Protein AF-K6UVN0-F1 (afdb_monomer_lite)

pLDDT: mean 73.52, std 27.48, range [24.42, 98.06]

Organism: Plasmodium cynomolgi (strain B) (NCBI:txid1120755)

Radius of gyration: 25.85 Å; chains: 1; bounding box: 56×80×68 Å

Sequence (296 aa):
VDKFLQFDDDIGGEEKFDDDVSDRENVMADKMVFSAEQINHHEKNQMDESNNILDDLDVKINPHGIERGAKLDKGKEVKAEPSEQEKLDALVQKCYETIGEELAHYKKGKLHRALTVLVKSPRWFDLLLLTKPKRWTTQATFEVTKLFSSGLKEKDVCIYYEFILLPIIVDNIERKKKLETFLYKTLIKALYKSKAWMRGMLYPLLRRFIEKCVDYFVSFLNNPDVLTVNWYTSLLLLVQNYRALMGDDEIEKLRILVMKKNHPKFSNEILKSMYSPMSLMNKIKDLAKHPSEDMV

Structure (mmCIF, N/CA/C/O backbone):
data_AF-K6UVN0-F1
#
_entry.id   AF-K6UVN0-F1
#
loop_
_atom_site.group_PDB
_atom_site.id
_atom_site.type_symbol
_atom_site.label_atom_id
_atom_site.label_alt_id
_atom_site.label_comp_id
_atom_site.label_asym_id
_atom_site.label_entity_id
_atom_site.label_seq_id
_atom_site.pdbx_PDB_ins_code
_atom_site.Cartn_x
_atom_site.Cartn_y
_atom_site.Cartn_z
_atom_site.occupancy
_atom_site.B_iso_or_equiv
_atom_site.auth_seq_id
_atom_site.auth_comp_id
_atom_site.auth_asym_id
_atom_site.auth_atom_id
_atom_site.pdbx_PDB_model_num
ATOM 1 N N . VAL A 1 1 ? 10.385 29.869 8.155 1.00 34.53 1 VAL A N 1
ATOM 2 C CA . VAL A 1 1 ? 9.682 29.116 9.217 1.00 34.53 1 VAL A CA 1
ATOM 3 C C . VAL A 1 1 ? 8.734 28.160 8.523 1.00 34.53 1 VAL A C 1
ATOM 5 O O . VAL A 1 1 ? 7.836 28.618 7.823 1.00 34.53 1 VAL A O 1
ATOM 8 N N . ASP A 1 2 ? 9.037 26.866 8.588 1.00 29.86 2 ASP A N 1
ATOM 9 C CA . ASP A 1 2 ? 8.310 25.811 7.884 1.00 29.86 2 ASP A CA 1
ATOM 10 C C . ASP A 1 2 ? 6.852 25.736 8.343 1.00 29.86 2 ASP A C 1
ATOM 12 O O . ASP A 1 2 ? 6.563 25.424 9.496 1.00 29.86 2 ASP A O 1
ATOM 16 N N . LYS A 1 3 ? 5.918 25.963 7.413 1.00 35.25 3 LYS A N 1
ATOM 17 C CA . LYS A 1 3 ? 4.470 25.792 7.642 1.00 35.25 3 LYS A CA 1
ATOM 18 C C . LYS A 1 3 ? 4.071 24.337 7.928 1.00 35.25 3 LYS A C 1
ATOM 20 O O . LYS A 1 3 ? 2.922 24.084 8.268 1.00 35.25 3 LYS A O 1
ATOM 25 N N . PHE A 1 4 ? 4.998 23.385 7.796 1.00 40.41 4 PHE A N 1
ATOM 26 C CA . PHE A 1 4 ? 4.763 21.967 8.074 1.00 40.41 4 PHE A CA 1
ATOM 27 C C . PHE A 1 4 ? 4.629 21.671 9.578 1.00 40.41 4 PHE A C 1
ATOM 29 O O . PHE A 1 4 ? 3.961 20.713 9.951 1.00 40.41 4 PHE A O 1
ATOM 36 N N . LEU A 1 5 ? 5.212 22.519 10.435 1.00 40.78 5 LEU A N 1
ATOM 37 C CA . LEU A 1 5 ? 5.188 22.373 11.897 1.00 40.78 5 LEU A CA 1
ATOM 38 C C . LEU A 1 5 ? 4.027 23.118 12.583 1.00 40.78 5 LEU A C 1
ATOM 40 O O . LEU A 1 5 ? 3.891 23.022 13.793 1.00 40.78 5 LEU A O 1
ATOM 44 N N . GLN A 1 6 ? 3.192 23.848 11.833 1.00 38.25 6 GLN A N 1
ATOM 45 C CA . GLN A 1 6 ? 2.045 24.613 12.359 1.00 38.25 6 GLN A CA 1
ATOM 46 C C . GLN A 1 6 ? 0.703 23.874 12.229 1.00 38.25 6 GLN A C 1
ATOM 48 O O . GLN A 1 6 ? -0.361 24.491 12.259 1.00 38.25 6 GLN A O 1
ATOM 53 N N . PHE A 1 7 ? 0.720 22.550 12.066 1.00 38.97 7 PHE A N 1
ATOM 54 C CA . PHE A 1 7 ? -0.479 21.770 12.357 1.00 38.97 7 PHE A CA 1
ATOM 55 C C . PHE A 1 7 ? -0.601 21.659 13.876 1.00 38.97 7 PHE A C 1
ATOM 57 O O . PHE A 1 7 ? -0.137 20.691 14.469 1.00 38.97 7 PHE A O 1
ATOM 64 N N . ASP A 1 8 ? -1.185 22.693 14.481 1.00 37.94 8 ASP A N 1
ATOM 65 C CA . ASP A 1 8 ? -1.531 22.707 15.895 1.00 37.94 8 ASP A CA 1
ATOM 66 C C . ASP A 1 8 ? -2.476 21.531 16.190 1.00 37.94 8 ASP A C 1
ATOM 68 O O . ASP A 1 8 ? -3.591 21.431 15.665 1.00 37.94 8 ASP A O 1
ATOM 72 N N . ASP A 1 9 ? -1.977 20.613 17.016 1.00 44.59 9 ASP A N 1
ATOM 73 C CA . ASP A 1 9 ? -2.646 19.429 17.559 1.00 44.59 9 ASP A CA 1
ATOM 74 C C . ASP A 1 9 ? -3.648 19.845 18.657 1.00 44.59 9 ASP A C 1
ATOM 76 O O . ASP A 1 9 ? -3.615 19.372 19.790 1.00 44.59 9 ASP A O 1
ATOM 80 N N . ASP A 1 10 ? -4.574 20.748 18.330 1.00 39.56 10 ASP A N 1
ATOM 81 C CA . ASP A 1 10 ? -5.557 21.276 19.282 1.00 39.56 10 ASP A CA 1
ATOM 82 C C . ASP A 1 10 ? -6.834 20.410 19.328 1.00 39.56 10 ASP A C 1
ATOM 84 O O . ASP A 1 10 ? -7.968 20.872 19.190 1.00 39.56 10 ASP A O 1
ATOM 88 N N . ILE A 1 11 ? -6.650 19.094 19.494 1.00 42.75 11 ILE A N 1
ATOM 89 C CA . ILE A 1 11 ? -7.705 18.180 19.954 1.00 42.75 11 ILE A CA 1
ATOM 90 C C . ILE A 1 11 ? -7.154 17.392 21.141 1.00 42.75 11 ILE A C 1
ATOM 92 O O . ILE A 1 11 ? -6.470 16.379 20.999 1.00 42.75 11 ILE A O 1
ATOM 96 N N . GLY A 1 12 ? -7.470 17.935 22.314 1.00 33.47 12 GLY A N 1
ATOM 97 C CA . GLY A 1 12 ? -6.980 17.539 23.621 1.00 33.47 12 GLY A CA 1
ATOM 98 C C . GLY A 1 12 ? -7.246 16.104 24.069 1.00 33.47 12 GLY A C 1
ATOM 99 O O . GLY A 1 12 ? -8.116 15.383 23.575 1.00 33.47 12 GLY A O 1
ATOM 100 N N . GLY A 1 13 ? -6.487 15.762 25.107 1.00 31.25 13 GLY A N 1
ATOM 101 C CA . GLY A 1 13 ? -6.636 14.569 25.924 1.00 31.25 13 GLY A CA 1
ATOM 102 C C . GLY A 1 13 ? -5.321 13.817 26.054 1.00 31.25 13 GLY A C 1
ATOM 103 O O . GLY A 1 13 ? -5.156 12.767 25.440 1.00 31.25 13 GLY A O 1
ATOM 104 N N . GLU A 1 14 ? -4.398 14.343 26.863 1.00 36.53 14 GLU A N 1
ATOM 105 C CA . GLU A 1 14 ? -3.349 13.530 27.481 1.00 36.53 14 GLU A CA 1
ATOM 106 C C . GLU A 1 14 ? -4.020 12.448 28.348 1.00 36.53 14 GLU A C 1
ATOM 108 O O . GLU A 1 14 ? -4.279 12.641 29.533 1.00 36.53 14 GLU A O 1
ATOM 113 N N . GLU A 1 15 ? -4.336 11.293 27.765 1.00 33.53 15 GLU A N 1
ATOM 114 C CA . GLU A 1 15 ? -4.402 10.055 28.539 1.00 33.53 15 GLU A CA 1
ATOM 115 C C . GLU A 1 15 ? -2.972 9.509 28.577 1.00 33.53 15 GLU A C 1
ATOM 117 O O . GLU A 1 15 ? -2.490 8.919 27.609 1.00 33.53 15 GLU A O 1
ATOM 122 N N . LYS A 1 16 ? -2.273 9.781 29.689 1.00 30.17 16 LYS A N 1
ATOM 123 C CA . LYS A 1 16 ? -0.997 9.147 30.032 1.00 30.17 16 LYS A CA 1
ATOM 124 C C . LYS A 1 16 ? -1.179 7.631 29.950 1.00 30.17 16 LYS A C 1
ATOM 126 O O . LYS A 1 16 ? -1.890 7.049 30.766 1.00 30.17 16 LYS A O 1
ATOM 131 N N . PHE A 1 17 ? -0.562 7.007 28.955 1.00 32.62 17 PHE A N 1
ATOM 132 C CA . PHE A 1 17 ? -0.241 5.590 29.016 1.00 32.62 17 PHE A CA 1
ATOM 133 C C . PHE A 1 17 ? 1.133 5.498 29.673 1.00 32.62 17 PHE A C 1
ATOM 135 O O . PHE A 1 17 ? 2.101 6.040 29.145 1.00 32.62 17 PHE A O 1
ATOM 142 N N . ASP A 1 18 ? 1.181 4.893 30.858 1.00 28.83 18 ASP A N 1
ATOM 143 C CA . ASP A 1 18 ? 2.425 4.585 31.557 1.00 28.83 18 ASP A CA 1
ATOM 144 C C . ASP A 1 18 ? 3.236 3.593 30.708 1.00 28.83 18 ASP A C 1
ATOM 146 O O . ASP A 1 18 ? 2.910 2.406 30.633 1.00 28.83 18 ASP A O 1
ATOM 150 N N . ASP A 1 19 ? 4.271 4.100 30.039 1.00 33.12 19 ASP A N 1
ATOM 151 C CA . ASP A 1 19 ? 5.308 3.298 29.396 1.00 33.12 19 ASP A CA 1
ATOM 152 C C . ASP A 1 19 ? 6.370 2.952 30.446 1.00 33.12 19 ASP A C 1
ATOM 154 O O . ASP A 1 19 ? 7.300 3.720 30.693 1.00 33.12 19 ASP A O 1
ATOM 158 N N . ASP A 1 20 ? 6.237 1.774 31.053 1.00 30.20 20 ASP A N 1
ATOM 159 C CA . ASP A 1 20 ? 7.352 1.090 31.705 1.00 30.20 20 ASP A CA 1
ATOM 160 C C . ASP A 1 20 ? 7.528 -0.287 31.058 1.00 30.20 20 ASP A C 1
ATOM 162 O O . ASP A 1 20 ? 6.977 -1.296 31.498 1.00 30.20 20 ASP A O 1
ATOM 166 N N . VAL A 1 21 ? 8.251 -0.312 29.935 1.00 35.66 21 VAL A N 1
ATOM 167 C CA . VAL A 1 21 ? 8.867 -1.530 29.398 1.00 35.66 21 VAL A CA 1
ATOM 168 C C . VAL A 1 21 ? 10.272 -1.168 28.936 1.00 35.66 21 VAL A C 1
ATOM 170 O O . VAL A 1 21 ? 10.503 -0.695 27.823 1.00 35.66 21 VAL A O 1
ATOM 173 N N . SER A 1 22 ? 11.229 -1.374 29.834 1.00 33.34 22 SER A N 1
ATOM 174 C CA . SER A 1 22 ? 12.646 -1.356 29.513 1.00 33.34 22 SER A CA 1
ATOM 175 C C . SER A 1 22 ? 13.013 -2.605 28.706 1.00 33.34 22 SER A C 1
ATOM 177 O O . SER A 1 22 ? 13.365 -3.629 29.286 1.00 33.34 22 SER A O 1
ATOM 179 N N . ASP A 1 23 ? 13.004 -2.522 27.380 1.00 32.66 23 ASP A N 1
ATOM 180 C CA . ASP A 1 23 ? 13.666 -3.527 26.546 1.00 32.66 23 ASP A CA 1
ATOM 181 C C . ASP A 1 23 ? 14.965 -2.945 25.986 1.00 32.66 23 ASP A C 1
ATOM 183 O O . ASP A 1 23 ? 15.019 -2.246 24.973 1.00 32.66 23 ASP A O 1
ATOM 187 N N . ARG A 1 24 ? 16.053 -3.239 26.708 1.00 33.72 24 ARG A N 1
ATOM 188 C CA . ARG A 1 24 ? 17.414 -3.196 26.170 1.00 33.72 24 ARG A CA 1
ATOM 189 C C . ARG A 1 24 ? 17.518 -4.273 25.091 1.00 33.72 24 ARG A C 1
ATOM 191 O O . ARG A 1 24 ? 17.764 -5.434 25.411 1.00 33.72 24 ARG A O 1
ATOM 198 N N . GLU A 1 25 ? 17.370 -3.905 23.823 1.00 31.41 25 GLU A N 1
ATOM 199 C CA . GLU A 1 25 ? 17.698 -4.826 22.736 1.00 31.41 25 GLU A CA 1
ATOM 200 C C . GLU A 1 25 ? 19.211 -4.887 22.512 1.00 31.41 25 GLU A C 1
ATOM 202 O O . GLU A 1 25 ? 19.883 -3.945 22.088 1.00 31.41 25 GLU A O 1
ATOM 207 N N . ASN A 1 26 ? 19.720 -6.067 22.846 1.00 27.61 26 ASN A N 1
ATOM 208 C CA . ASN A 1 26 ? 21.034 -6.585 22.547 1.00 27.61 26 ASN A CA 1
ATOM 209 C C . ASN A 1 26 ? 21.182 -6.695 21.020 1.00 27.61 26 ASN A C 1
ATOM 211 O O . ASN A 1 26 ? 20.427 -7.410 20.361 1.00 27.61 26 ASN A O 1
ATOM 215 N N . VAL A 1 27 ? 22.153 -5.986 20.449 1.00 32.81 27 VAL A N 1
ATOM 216 C CA . VAL A 1 27 ? 22.478 -6.068 19.022 1.00 32.81 27 VAL A CA 1
ATOM 217 C C . VAL A 1 27 ? 23.214 -7.381 18.774 1.00 32.81 27 VAL A C 1
ATOM 219 O O . VAL A 1 27 ? 24.427 -7.463 18.946 1.00 32.81 27 VAL A O 1
ATOM 222 N N . MET A 1 28 ? 22.494 -8.408 18.329 1.00 26.56 28 MET A N 1
ATOM 223 C CA . MET A 1 28 ? 23.091 -9.500 17.568 1.00 26.56 28 MET A CA 1
ATOM 224 C C . MET A 1 28 ? 22.217 -9.863 16.375 1.00 26.56 28 MET A C 1
ATOM 226 O O . MET A 1 28 ? 20.993 -9.848 16.428 1.00 26.56 28 MET A O 1
ATOM 230 N N . ALA A 1 29 ? 22.921 -10.086 15.271 1.00 35.50 29 ALA A N 1
ATOM 231 C CA . ALA A 1 29 ? 22.436 -10.255 13.919 1.00 35.50 29 ALA A CA 1
ATOM 232 C C . ALA A 1 29 ? 21.253 -11.217 13.802 1.00 35.50 29 ALA A C 1
ATOM 234 O O . ALA A 1 29 ? 21.336 -12.340 14.290 1.00 35.50 29 ALA A O 1
ATOM 235 N N . ASP A 1 30 ? 20.245 -10.826 13.018 1.00 25.73 30 ASP A N 1
ATOM 236 C CA . ASP A 1 30 ? 19.337 -11.805 12.439 1.00 25.73 30 ASP A CA 1
ATOM 237 C C . ASP A 1 30 ? 19.170 -11.600 10.934 1.00 25.73 30 ASP A C 1
ATOM 239 O O . ASP A 1 30 ? 18.698 -10.581 10.419 1.00 25.73 30 ASP A O 1
ATOM 243 N N . LYS A 1 31 ? 19.671 -12.607 10.230 1.00 36.03 31 LYS A N 1
ATOM 244 C CA . LYS A 1 31 ? 19.728 -12.763 8.788 1.00 36.03 31 LYS A CA 1
ATOM 245 C C . LYS A 1 31 ? 18.536 -13.643 8.425 1.00 36.03 31 LYS A C 1
ATOM 247 O O . LYS A 1 31 ? 18.702 -14.838 8.238 1.00 36.03 31 LYS A O 1
ATOM 252 N N . MET A 1 32 ? 17.340 -13.065 8.340 1.00 26.56 32 MET A N 1
ATOM 253 C CA . MET A 1 32 ? 16.164 -13.765 7.812 1.00 26.56 32 MET A CA 1
ATOM 254 C C . MET A 1 32 ? 15.704 -13.114 6.512 1.00 26.56 32 MET A C 1
ATOM 256 O O . MET A 1 32 ? 14.929 -12.160 6.474 1.00 26.56 32 MET A O 1
ATOM 260 N N . VAL A 1 33 ? 16.258 -13.660 5.433 1.00 27.53 33 VAL A N 1
ATOM 261 C CA . VAL A 1 33 ? 15.659 -13.676 4.104 1.00 27.53 33 VAL A CA 1
ATOM 262 C C . VAL A 1 33 ? 14.485 -14.647 4.198 1.00 27.53 33 VAL A C 1
ATOM 264 O O . VAL A 1 33 ? 14.696 -15.836 4.417 1.00 27.53 33 VAL A O 1
ATOM 267 N N . PHE A 1 34 ? 13.253 -14.154 4.085 1.00 25.53 34 PHE A N 1
ATOM 268 C CA . PHE A 1 34 ? 12.126 -15.031 3.778 1.00 25.53 34 PHE A CA 1
ATOM 269 C C . PHE A 1 34 ? 12.228 -15.344 2.282 1.00 25.53 34 PHE A C 1
ATOM 271 O O . PHE A 1 34 ? 11.876 -14.515 1.443 1.00 25.53 34 PHE A O 1
ATOM 278 N N . SER A 1 35 ? 12.829 -16.492 1.960 1.00 24.81 35 SER A N 1
ATOM 279 C CA . SER A 1 35 ? 12.868 -17.037 0.604 1.00 24.81 35 SER A CA 1
ATOM 280 C C . SER A 1 35 ? 11.447 -17.348 0.150 1.00 24.81 35 SER A C 1
ATOM 282 O O . SER A 1 35 ? 10.750 -18.151 0.767 1.00 24.81 35 SER A O 1
ATOM 284 N N . ALA A 1 36 ? 11.032 -16.714 -0.942 1.00 27.41 36 ALA A N 1
ATOM 285 C CA . ALA A 1 36 ? 9.790 -16.984 -1.654 1.00 27.41 36 ALA A CA 1
ATOM 286 C C . ALA A 1 36 ? 9.973 -18.144 -2.652 1.00 27.41 36 ALA A C 1
ATOM 288 O O . ALA A 1 36 ? 9.662 -18.018 -3.830 1.00 27.41 36 ALA A O 1
ATOM 289 N N . GLU A 1 37 ? 10.497 -19.276 -2.186 1.00 28.02 37 GLU A N 1
ATOM 290 C CA . GLU A 1 37 ? 10.696 -20.471 -3.009 1.00 28.02 37 GLU A CA 1
ATOM 291 C C . GLU A 1 37 ? 9.974 -21.650 -2.372 1.00 28.02 37 GLU A C 1
ATOM 293 O O . GLU A 1 37 ? 10.556 -22.391 -1.587 1.00 28.02 37 GLU A O 1
ATOM 298 N N . GLN A 1 38 ? 8.687 -21.786 -2.705 1.00 28.69 38 GLN A N 1
ATOM 299 C CA . GLN A 1 38 ? 7.976 -23.066 -2.811 1.00 28.69 38 GLN A CA 1
ATOM 300 C C . GLN A 1 38 ? 6.551 -22.855 -3.352 1.00 28.69 38 GLN A C 1
ATOM 302 O O . GLN A 1 38 ? 5.577 -23.060 -2.642 1.00 28.69 38 GLN A O 1
ATOM 307 N N . ILE A 1 39 ? 6.414 -22.483 -4.629 1.00 27.88 39 ILE A N 1
ATOM 308 C CA . ILE A 1 39 ? 5.243 -22.860 -5.442 1.00 27.88 39 ILE A CA 1
ATOM 309 C C . ILE A 1 39 ? 5.762 -23.127 -6.858 1.00 27.88 39 ILE A C 1
ATOM 311 O O . ILE A 1 39 ? 6.076 -22.200 -7.596 1.00 27.88 39 ILE A O 1
ATOM 315 N N . ASN A 1 40 ? 5.917 -24.403 -7.213 1.00 27.41 40 ASN A N 1
ATOM 316 C CA . ASN A 1 40 ? 6.376 -24.827 -8.532 1.00 27.41 40 ASN A CA 1
ATOM 317 C C . ASN A 1 40 ? 5.178 -25.332 -9.358 1.00 27.41 40 ASN A C 1
ATOM 319 O O . ASN A 1 40 ? 4.478 -26.242 -8.927 1.00 27.41 40 ASN A O 1
ATOM 323 N N . HIS A 1 41 ? 5.009 -24.733 -10.540 1.00 27.78 41 HIS A N 1
ATOM 324 C CA . HIS A 1 41 ? 4.391 -25.225 -11.781 1.00 27.78 41 HIS A CA 1
ATOM 325 C C . HIS A 1 41 ? 3.017 -25.941 -11.799 1.00 27.78 41 HIS A C 1
ATOM 327 O O . HIS A 1 41 ? 2.907 -27.136 -11.522 1.00 27.78 41 HIS A O 1
ATOM 333 N N . HIS A 1 42 ? 2.040 -25.289 -12.450 1.00 24.47 42 HIS A N 1
ATOM 334 C CA . HIS A 1 42 ? 1.235 -25.939 -13.498 1.00 24.47 42 HIS A CA 1
ATOM 335 C C . HIS A 1 42 ? 0.894 -24.971 -14.651 1.00 24.47 42 HIS A C 1
ATOM 337 O O . HIS A 1 42 ? 0.595 -23.802 -14.427 1.00 24.47 42 HIS A O 1
ATOM 343 N N . GLU A 1 43 ? 1.028 -25.452 -15.892 1.00 27.31 43 GLU A N 1
ATOM 344 C CA . GLU A 1 43 ? 0.909 -24.711 -17.160 1.00 27.31 43 GLU A CA 1
ATOM 345 C C . GLU A 1 43 ? -0.537 -24.608 -17.705 1.00 27.31 43 GLU A C 1
ATOM 347 O O . GLU A 1 43 ? -1.296 -25.558 -17.564 1.00 27.31 43 GLU A O 1
ATOM 352 N N . LYS A 1 44 ? -0.809 -23.496 -18.432 1.00 25.94 44 LYS A N 1
ATOM 353 C CA . LYS A 1 44 ? -1.667 -23.270 -19.643 1.00 25.94 44 LYS A CA 1
ATOM 354 C C . LYS A 1 44 ? -3.117 -23.823 -19.626 1.00 25.94 44 LYS A C 1
ATOM 356 O O . LYS A 1 44 ? -3.316 -25.018 -19.505 1.00 25.94 44 LYS A O 1
ATOM 361 N N . ASN A 1 45 ? -4.196 -23.075 -19.912 1.00 24.83 45 ASN A N 1
ATOM 362 C CA . ASN A 1 45 ? -4.476 -22.224 -21.084 1.00 24.83 45 ASN A CA 1
ATOM 363 C C . ASN A 1 45 ? -5.916 -21.626 -20.993 1.00 24.83 45 ASN A C 1
ATOM 365 O O . ASN A 1 45 ? -6.800 -22.291 -20.471 1.00 24.83 45 ASN A O 1
ATOM 369 N N . GLN A 1 46 ? -6.128 -20.485 -21.672 1.00 25.23 46 GLN A N 1
ATOM 370 C CA . GLN A 1 46 ? -7.377 -19.939 -22.271 1.00 25.23 46 GLN A CA 1
ATOM 371 C C . GLN A 1 46 ? -8.467 -19.230 -21.423 1.00 25.23 46 GLN A C 1
ATOM 373 O O . GLN A 1 46 ? -9.240 -19.851 -20.713 1.00 25.23 46 GLN A O 1
ATOM 378 N N . MET A 1 47 ? -8.527 -17.908 -21.667 1.00 25.53 47 MET A N 1
ATOM 379 C CA . MET A 1 47 ? -9.663 -16.995 -21.931 1.00 25.53 47 MET A CA 1
ATOM 380 C C . MET A 1 47 ? -10.909 -16.916 -21.017 1.00 25.53 47 MET A C 1
ATOM 382 O O . MET A 1 47 ? -11.641 -17.876 -20.823 1.00 25.53 47 MET A O 1
ATOM 386 N N . ASP A 1 48 ? -11.179 -15.647 -20.679 1.00 26.12 48 ASP A N 1
ATOM 387 C CA . ASP A 1 48 ? -12.441 -14.960 -20.369 1.00 26.12 48 ASP A CA 1
ATOM 388 C C . ASP A 1 48 ? -12.903 -14.725 -18.912 1.00 26.12 48 ASP A C 1
ATOM 390 O O . ASP A 1 48 ? -13.106 -15.618 -18.100 1.00 26.12 48 ASP A O 1
ATOM 394 N N . GLU A 1 49 ? -13.105 -13.418 -18.689 1.00 27.31 49 GLU A N 1
ATOM 395 C CA . GLU A 1 49 ? -14.032 -12.706 -17.804 1.00 27.31 49 GLU A CA 1
ATOM 396 C C . GLU A 1 49 ? -13.860 -12.740 -16.270 1.00 27.31 49 GLU A C 1
ATOM 398 O O . GLU A 1 49 ? -14.141 -13.702 -15.568 1.00 27.31 49 GLU A O 1
ATOM 403 N N . SER A 1 50 ? -13.493 -11.552 -15.764 1.00 42.19 50 SER A N 1
ATOM 404 C CA . SER A 1 50 ? -13.962 -10.927 -14.518 1.00 42.19 50 SER A CA 1
ATOM 405 C C . SER A 1 50 ? -14.086 -11.829 -13.287 1.00 42.19 50 SER A C 1
ATOM 407 O O . SER A 1 50 ? -15.200 -12.200 -12.942 1.00 42.19 50 SER A O 1
ATOM 409 N N . ASN A 1 51 ? -13.000 -12.082 -12.542 1.00 29.58 51 ASN A N 1
ATOM 410 C CA . ASN A 1 51 ? -13.116 -12.759 -11.244 1.00 29.58 51 ASN A CA 1
ATOM 411 C C . ASN A 1 51 ? -12.249 -12.160 -10.128 1.00 29.58 51 ASN A C 1
ATOM 413 O O . ASN A 1 51 ? -11.079 -11.816 -10.297 1.00 29.58 51 ASN A O 1
ATOM 417 N N . ASN A 1 52 ? -12.906 -11.999 -8.977 1.00 36.22 52 ASN A N 1
ATOM 418 C CA . ASN A 1 52 ? -12.397 -11.462 -7.723 1.00 36.22 52 ASN A CA 1
ATOM 419 C C . ASN A 1 52 ? -11.282 -12.350 -7.154 1.00 36.22 52 ASN A C 1
ATOM 421 O O . ASN A 1 52 ? -11.476 -13.538 -6.937 1.00 36.22 52 ASN A O 1
ATOM 425 N N . ILE A 1 53 ? -10.158 -11.730 -6.795 1.00 35.94 53 ILE A N 1
ATOM 426 C CA . ILE A 1 53 ? -8.947 -12.333 -6.195 1.00 35.94 53 ILE A CA 1
ATOM 427 C C . ILE A 1 53 ? -9.171 -12.978 -4.797 1.00 35.94 53 ILE A C 1
ATOM 429 O O . ILE A 1 53 ? -8.219 -13.354 -4.124 1.00 35.94 53 ILE A O 1
ATOM 433 N N . LEU A 1 54 ? -10.412 -13.118 -4.324 1.00 36.00 54 LEU A N 1
ATOM 434 C CA . LEU A 1 54 ? -10.715 -13.574 -2.960 1.00 36.00 54 LEU A CA 1
ATOM 435 C C . LEU A 1 54 ? -11.213 -15.026 -2.843 1.00 36.00 54 LEU A C 1
ATOM 437 O O . LEU A 1 54 ? -11.346 -15.481 -1.713 1.00 36.00 54 LEU A O 1
ATOM 441 N N . ASP A 1 55 ? -11.436 -15.752 -3.944 1.00 39.44 55 ASP A N 1
ATOM 442 C CA . ASP A 1 55 ? -12.037 -17.103 -3.884 1.00 39.44 55 ASP A CA 1
ATOM 443 C C . ASP A 1 55 ? -11.051 -18.288 -3.971 1.00 39.44 55 ASP A C 1
ATOM 445 O O . ASP A 1 55 ? -11.462 -19.420 -3.745 1.00 39.44 55 ASP A O 1
ATOM 449 N N . ASP A 1 56 ? -9.750 -18.074 -4.198 1.00 39.81 56 ASP A N 1
ATOM 450 C CA . ASP A 1 56 ? -8.790 -19.176 -4.449 1.00 39.81 56 ASP A CA 1
ATOM 451 C C . ASP A 1 56 ? -7.933 -19.603 -3.235 1.00 39.81 56 ASP A C 1
ATOM 453 O O . ASP A 1 56 ? -6.836 -20.144 -3.377 1.00 39.81 56 ASP A O 1
ATOM 457 N N . LEU A 1 57 ? -8.427 -19.417 -2.006 1.00 37.88 57 LEU A N 1
ATOM 458 C CA . LEU A 1 57 ? -7.796 -19.974 -0.798 1.00 37.88 57 LEU A CA 1
ATOM 459 C C . LEU A 1 57 ? -8.644 -21.094 -0.188 1.00 37.88 57 LEU A C 1
ATOM 461 O O . LEU A 1 57 ? -9.103 -21.004 0.949 1.00 37.88 57 LEU A O 1
ATOM 465 N N . ASP A 1 58 ? -8.792 -22.191 -0.930 1.00 37.41 58 ASP A N 1
ATOM 466 C CA . ASP A 1 58 ? -9.264 -23.465 -0.386 1.00 37.41 58 ASP A CA 1
ATOM 467 C C . ASP A 1 58 ? -8.088 -24.195 0.297 1.00 37.41 58 ASP A C 1
ATOM 469 O O . ASP A 1 58 ? -7.460 -25.108 -0.248 1.00 37.41 58 ASP A O 1
ATOM 473 N N . VAL A 1 59 ? -7.719 -23.748 1.505 1.00 37.16 59 VAL A N 1
ATOM 474 C CA . VAL A 1 59 ? -6.734 -24.455 2.338 1.00 37.16 59 VAL A CA 1
ATOM 475 C C . VAL A 1 59 ? -7.452 -25.519 3.161 1.00 37.16 59 VAL A C 1
ATOM 477 O O . VAL A 1 59 ? -7.963 -25.274 4.254 1.00 37.16 59 VAL A O 1
ATOM 480 N N . LYS A 1 60 ? -7.418 -26.750 2.639 1.00 31.36 60 LYS A N 1
ATOM 481 C CA . LYS A 1 60 ? -7.611 -27.983 3.411 1.00 31.36 60 LYS A CA 1
ATOM 482 C C . LYS A 1 60 ? -6.645 -28.010 4.597 1.00 31.36 60 LYS A C 1
ATOM 484 O O . LYS A 1 60 ? -5.450 -28.250 4.435 1.00 31.36 60 LYS A O 1
ATOM 489 N N . ILE A 1 61 ? -7.178 -27.839 5.802 1.00 34.62 61 ILE A N 1
ATOM 490 C CA . ILE A 1 61 ? -6.476 -28.178 7.041 1.00 34.62 61 ILE A CA 1
ATOM 491 C C . ILE A 1 61 ? -6.459 -29.707 7.144 1.00 34.62 61 ILE A C 1
ATOM 493 O O . ILE A 1 61 ? -7.499 -30.345 7.295 1.00 34.62 61 ILE A O 1
ATOM 497 N N . ASN A 1 62 ? -5.272 -30.296 7.017 1.00 28.08 62 ASN A N 1
ATOM 498 C CA . ASN A 1 62 ? -5.034 -31.731 7.124 1.00 28.08 62 ASN A CA 1
ATOM 499 C C . ASN A 1 62 ? -4.498 -32.057 8.534 1.00 28.08 62 ASN A C 1
ATOM 501 O O . ASN A 1 62 ? -3.378 -31.648 8.842 1.00 28.08 62 ASN A O 1
ATOM 505 N N . PRO A 1 63 ? -5.226 -32.791 9.394 1.00 35.22 63 PRO A N 1
ATOM 506 C CA . PRO A 1 63 ? -4.649 -33.400 10.586 1.00 35.22 63 PRO A CA 1
ATOM 507 C C . PRO A 1 63 ? -4.243 -34.859 10.285 1.00 35.22 63 PRO A C 1
ATOM 509 O O . PRO A 1 63 ? -5.084 -35.749 10.193 1.00 35.22 63 PRO A O 1
ATOM 512 N N . HIS A 1 64 ? -2.945 -35.128 10.116 1.00 32.66 64 HIS A N 1
ATOM 513 C CA . HIS A 1 64 ? -2.380 -36.492 10.176 1.00 32.66 64 HIS A CA 1
ATOM 514 C C . HIS A 1 64 ? -2.411 -37.004 11.633 1.00 32.66 64 HIS A C 1
ATOM 516 O O . HIS A 1 64 ? -2.061 -36.248 12.529 1.00 32.66 64 HIS A O 1
ATOM 522 N N . GLY A 1 65 ? -2.739 -38.252 11.982 1.00 25.88 65 GLY A N 1
ATOM 523 C CA . GLY A 1 65 ? -3.158 -39.437 11.231 1.00 25.88 65 GLY A CA 1
ATOM 524 C C . GLY A 1 65 ? -3.387 -40.624 12.195 1.00 25.88 65 GLY A C 1
ATOM 525 O O . GLY A 1 65 ? -3.019 -40.533 13.361 1.00 25.88 65 GLY A O 1
ATOM 526 N N . ILE A 1 66 ? -4.014 -41.705 11.709 1.00 28.66 66 ILE A N 1
ATOM 527 C CA . ILE A 1 66 ? -3.737 -43.142 11.964 1.00 28.66 66 ILE A CA 1
ATOM 528 C C . ILE A 1 66 ? -4.676 -43.958 11.052 1.00 28.66 66 ILE A C 1
ATOM 530 O O . ILE A 1 66 ? -5.853 -43.645 10.887 1.00 28.66 66 ILE A O 1
ATOM 534 N N . GLU A 1 67 ? -4.110 -44.974 10.407 1.00 30.27 67 GLU A N 1
ATOM 535 C CA . GLU A 1 67 ? -4.695 -45.762 9.323 1.00 30.27 67 GLU A CA 1
ATOM 536 C C . GLU A 1 67 ? -5.638 -46.911 9.747 1.00 30.27 67 GLU A C 1
ATOM 538 O O . GLU A 1 67 ? -5.468 -47.526 10.795 1.00 30.27 67 GLU A O 1
ATOM 543 N N . ARG A 1 68 ? -6.464 -47.305 8.757 1.00 28.02 68 ARG A N 1
ATOM 544 C CA . ARG A 1 68 ? -6.945 -48.663 8.401 1.00 28.02 68 ARG A CA 1
ATOM 545 C C . ARG A 1 68 ? -8.103 -49.300 9.193 1.00 28.02 68 ARG A C 1
ATOM 547 O O . ARG A 1 68 ? -7.957 -49.744 10.323 1.00 28.02 68 ARG A O 1
ATOM 554 N N . GLY A 1 69 ? -9.198 -49.557 8.463 1.00 24.42 69 GLY A N 1
ATOM 555 C CA . GLY A 1 69 ? -10.164 -50.622 8.767 1.00 24.42 69 GLY A CA 1
ATOM 556 C C . GLY A 1 69 ? -11.577 -50.354 8.243 1.00 24.42 69 GLY A C 1
ATOM 557 O O . GLY A 1 69 ? -12.336 -49.617 8.852 1.00 24.42 69 GLY A O 1
ATOM 558 N N . ALA A 1 70 ? -11.939 -50.963 7.115 1.00 33.03 70 ALA A N 1
ATOM 559 C CA . ALA A 1 70 ? -13.253 -50.861 6.485 1.00 33.03 70 ALA A CA 1
ATOM 560 C C . ALA A 1 70 ? -14.410 -51.415 7.344 1.00 33.03 70 ALA A C 1
ATOM 562 O O . ALA A 1 70 ? -14.288 -52.512 7.888 1.00 33.03 70 ALA A O 1
ATOM 563 N N . LYS A 1 71 ? -15.565 -50.727 7.330 1.00 29.70 71 LYS A N 1
ATOM 564 C CA . LYS A 1 71 ? -16.907 -51.290 7.053 1.00 29.70 71 LYS A CA 1
ATOM 565 C C . LYS A 1 71 ? -17.970 -50.183 7.027 1.00 29.70 71 LYS A C 1
ATOM 567 O O . LYS A 1 71 ? -18.053 -49.375 7.943 1.00 29.70 71 LYS A O 1
ATOM 572 N N . LEU A 1 72 ? -18.767 -50.173 5.955 1.00 39.91 72 LEU A N 1
ATOM 573 C CA . LEU A 1 72 ? -20.007 -49.406 5.829 1.00 39.91 72 LEU A CA 1
ATOM 574 C C . LEU A 1 72 ? -20.987 -49.831 6.930 1.00 39.91 72 LEU A C 1
ATOM 576 O O . LEU A 1 72 ? -21.301 -51.018 7.016 1.00 39.91 72 LEU A O 1
ATOM 580 N N . ASP A 1 73 ? -21.550 -48.867 7.656 1.00 31.75 73 ASP A N 1
ATOM 581 C CA . ASP A 1 73 ? -22.896 -49.008 8.206 1.00 31.75 73 ASP A CA 1
ATOM 582 C C . ASP A 1 73 ? -23.661 -47.681 8.112 1.00 31.75 73 ASP A C 1
ATOM 584 O O . ASP A 1 73 ? -23.129 -46.600 8.370 1.00 31.75 73 ASP A O 1
ATOM 588 N N . LYS A 1 74 ? -24.906 -47.779 7.649 1.00 40.09 74 LYS A N 1
ATOM 589 C CA . LYS A 1 74 ? -25.837 -46.669 7.442 1.00 40.09 74 LYS A CA 1
ATOM 590 C C . LYS A 1 74 ? -26.574 -46.421 8.756 1.00 40.09 74 LYS A C 1
ATOM 592 O O . LYS A 1 74 ? -27.339 -47.279 9.179 1.00 40.09 74 LYS A O 1
ATOM 597 N N . GLY A 1 75 ? -26.468 -45.231 9.349 1.00 33.06 75 GLY A N 1
ATOM 598 C CA . GLY A 1 75 ? -27.358 -44.893 10.462 1.00 33.06 75 GLY A CA 1
ATOM 599 C C . GLY A 1 75 ? -27.082 -43.568 11.165 1.00 33.06 75 GLY A C 1
ATOM 600 O O . GLY A 1 75 ? -26.068 -43.428 11.832 1.00 33.06 75 GLY A O 1
ATOM 601 N N . LYS A 1 76 ? -28.079 -42.672 11.091 1.00 33.78 76 LYS A N 1
ATOM 602 C CA . LYS A 1 76 ? -28.306 -41.447 11.886 1.00 33.78 76 LYS A CA 1
ATOM 603 C C . LYS A 1 76 ? -27.312 -40.291 11.707 1.00 33.78 76 LYS A C 1
ATOM 605 O O . LYS A 1 76 ? -26.269 -40.230 12.346 1.00 33.78 76 LYS A O 1
ATOM 610 N N . GLU A 1 77 ? -27.754 -39.288 10.946 1.00 37.28 77 GLU A N 1
ATOM 611 C CA . GLU A 1 77 ? -27.317 -37.897 11.101 1.00 37.28 77 GLU A CA 1
ATOM 612 C C . GLU A 1 77 ? -27.589 -37.437 12.540 1.00 37.28 77 GLU A C 1
ATOM 614 O O . GLU A 1 77 ? -28.711 -37.090 12.916 1.00 37.28 77 GLU A O 1
ATOM 619 N N . VAL A 1 78 ? -26.552 -37.460 13.369 1.00 42.44 78 VAL A N 1
ATOM 620 C CA . VAL A 1 78 ? -26.514 -36.701 14.614 1.00 42.44 78 VAL A CA 1
ATOM 621 C C . VAL A 1 78 ? -25.999 -35.320 14.229 1.00 42.44 78 VAL A C 1
ATOM 623 O O . VAL A 1 78 ? -24.847 -35.184 13.824 1.00 42.44 78 VAL A O 1
ATOM 626 N N . LYS A 1 79 ? -26.854 -34.292 14.312 1.00 45.31 79 LYS A N 1
ATOM 627 C CA . LYS A 1 79 ? -26.402 -32.895 14.284 1.00 45.31 79 LYS A CA 1
ATOM 628 C C . LYS A 1 79 ? -25.413 -32.725 15.435 1.00 45.31 79 LYS A C 1
ATOM 630 O O . LYS A 1 79 ? -25.834 -32.696 16.588 1.00 45.31 79 LYS A O 1
ATOM 635 N N . ALA A 1 80 ? -24.119 -32.683 15.128 1.00 52.75 80 ALA A N 1
ATOM 636 C CA . ALA A 1 80 ? -23.102 -32.337 16.105 1.00 52.75 80 ALA A CA 1
ATOM 637 C C . ALA A 1 80 ? -23.408 -30.917 16.596 1.00 52.75 80 ALA A C 1
ATOM 639 O O . ALA A 1 80 ? -23.471 -29.983 15.794 1.00 52.75 80 ALA A O 1
ATOM 640 N N . GLU A 1 81 ? -23.693 -30.766 17.889 1.00 58.56 81 GLU A N 1
ATOM 641 C CA . GLU A 1 81 ? -23.793 -29.436 18.475 1.00 58.56 81 GLU A CA 1
ATOM 642 C C . GLU A 1 81 ? -22.435 -28.737 18.336 1.00 58.56 81 GLU A C 1
ATOM 644 O O . GLU A 1 81 ? -21.411 -29.370 18.607 1.00 58.56 81 GLU A O 1
ATOM 649 N N . PRO A 1 82 ? -22.405 -27.458 17.921 1.00 58.06 82 PRO A N 1
ATOM 650 C CA . PRO A 1 82 ? -21.153 -26.731 17.801 1.00 58.06 82 PRO A CA 1
ATOM 651 C C . PRO A 1 82 ? -20.470 -26.664 19.165 1.00 58.06 82 PRO A C 1
ATOM 653 O O . PRO A 1 82 ? -21.130 -26.422 20.189 1.00 58.06 82 PRO A O 1
ATOM 656 N N . SER A 1 83 ? -19.159 -26.896 19.174 1.00 77.38 83 SER A N 1
ATOM 657 C CA . SER A 1 83 ? -18.361 -26.875 20.400 1.00 77.38 83 SER A CA 1
ATOM 658 C C . SER A 1 83 ? -18.484 -25.512 21.104 1.00 77.38 83 SER A C 1
ATOM 660 O O . SER A 1 83 ? -18.768 -24.489 20.477 1.00 77.38 83 SER A O 1
ATOM 662 N N . GLU A 1 84 ? -18.305 -25.456 22.428 1.00 74.81 84 GLU A N 1
ATOM 663 C CA . GLU A 1 84 ? -18.393 -24.182 23.172 1.00 74.81 84 GLU A CA 1
ATOM 664 C C . GLU A 1 84 ? -17.417 -23.124 22.635 1.00 74.81 84 GLU A C 1
ATOM 666 O O . GLU A 1 84 ? -17.731 -21.933 22.618 1.00 74.81 84 GLU A O 1
ATOM 671 N N . GLN A 1 85 ? -16.276 -23.576 22.114 1.00 74.81 85 GLN A N 1
ATOM 672 C CA . GLN A 1 85 ? -15.285 -22.732 21.462 1.00 74.81 85 GLN A CA 1
ATOM 673 C C . GLN A 1 85 ? -15.802 -22.134 20.145 1.00 74.81 85 GLN A C 1
ATOM 675 O O . GLN A 1 85 ? -15.642 -20.939 19.917 1.00 74.81 85 GLN A O 1
ATOM 680 N N . GLU A 1 86 ? -16.490 -22.918 19.311 1.00 80.75 86 GLU A N 1
ATOM 681 C CA . GLU A 1 86 ? -17.113 -22.419 18.074 1.00 80.75 86 GLU A CA 1
ATOM 682 C C . GLU A 1 86 ? -18.204 -21.383 18.360 1.00 80.75 86 GLU A C 1
ATOM 684 O O . GLU A 1 86 ? -18.337 -20.391 17.642 1.00 80.75 86 GLU A O 1
ATOM 689 N N . LYS A 1 87 ? -18.970 -21.577 19.440 1.00 80.44 87 LYS A N 1
ATOM 690 C CA . LYS A 1 87 ? -19.976 -20.600 19.880 1.00 80.44 87 LYS A CA 1
ATOM 691 C C . LYS A 1 87 ? -19.318 -19.286 20.310 1.00 80.44 87 LYS A C 1
ATOM 693 O O . LYS A 1 87 ? -19.823 -18.218 19.964 1.00 80.44 87 LYS A O 1
ATOM 698 N N . LEU A 1 88 ? -18.203 -19.348 21.041 1.00 78.31 88 LEU A N 1
ATOM 699 C CA . LEU A 1 88 ? -17.459 -18.160 21.460 1.00 78.31 88 LEU A CA 1
ATOM 700 C C . LEU A 1 88 ? -16.864 -17.414 20.259 1.00 78.31 88 LEU A C 1
ATOM 702 O O . LEU A 1 88 ? -17.016 -16.196 20.162 1.00 78.31 88 LEU A O 1
ATOM 706 N N . ASP A 1 89 ? -16.259 -18.138 19.321 1.00 86.31 89 ASP A N 1
ATOM 707 C CA . ASP A 1 89 ? -15.685 -17.555 18.109 1.00 86.31 89 ASP A CA 1
ATOM 708 C C . ASP A 1 89 ? -16.767 -16.877 17.249 1.00 86.31 89 ASP A C 1
ATOM 710 O O . ASP A 1 89 ? -16.572 -15.752 16.780 1.00 86.31 89 ASP A O 1
ATOM 714 N N . ALA A 1 90 ? -17.955 -17.485 17.135 1.00 88.31 90 ALA A N 1
ATOM 715 C CA . ALA A 1 90 ? -19.099 -16.885 16.448 1.00 88.31 90 ALA A CA 1
ATOM 716 C C . ALA A 1 90 ? -19.586 -15.584 17.119 1.00 88.31 90 ALA A C 1
ATOM 718 O O . ALA A 1 90 ? -19.963 -14.626 16.438 1.00 88.31 90 ALA A O 1
ATOM 719 N N . LEU A 1 91 ? -19.560 -15.513 18.455 1.00 87.75 91 LEU A N 1
ATOM 720 C CA . LEU A 1 91 ? -19.903 -14.290 19.191 1.00 87.75 91 LEU A CA 1
ATOM 721 C C . LEU A 1 91 ? -18.868 -13.183 18.975 1.00 87.75 91 LEU A C 1
ATOM 723 O O . LEU A 1 91 ? -19.241 -12.026 18.763 1.00 87.75 91 LEU A O 1
ATOM 727 N N . VAL A 1 92 ? -17.578 -13.527 19.006 1.00 90.94 92 VAL A N 1
ATOM 728 C CA . VAL A 1 92 ? -16.485 -12.581 18.738 1.00 90.94 92 VAL A CA 1
ATOM 729 C C . VAL A 1 92 ? -16.597 -12.035 17.318 1.00 90.94 92 VAL A C 1
ATOM 731 O O . VAL A 1 92 ? -16.499 -10.823 17.121 1.00 90.94 92 VAL A O 1
ATOM 734 N N . GLN A 1 93 ? -16.874 -12.898 16.342 1.00 91.75 93 GLN A N 1
ATOM 735 C CA . GLN A 1 93 ? -17.085 -12.481 14.962 1.00 91.75 93 GLN A CA 1
ATOM 736 C C . GLN A 1 93 ? -18.247 -11.491 14.845 1.00 91.75 93 GLN A C 1
ATOM 738 O O . GLN A 1 93 ? -18.068 -10.397 14.309 1.00 91.75 93 GLN A O 1
ATOM 743 N N . LYS A 1 94 ? -19.408 -11.827 15.421 1.00 93.38 94 LYS A N 1
ATOM 744 C CA . LYS A 1 94 ? -20.583 -10.948 15.406 1.00 93.38 94 LYS A CA 1
ATOM 745 C C . LYS A 1 94 ? -20.295 -9.587 16.049 1.00 93.38 94 LYS A C 1
ATOM 747 O O . LYS A 1 94 ? -20.756 -8.565 15.552 1.00 93.38 94 LYS A O 1
ATOM 752 N N . CYS A 1 95 ? -19.501 -9.558 17.121 1.00 94.69 95 CYS A N 1
ATOM 753 C CA . CYS A 1 95 ? -19.068 -8.318 17.768 1.00 94.69 95 CYS A CA 1
ATOM 754 C C . CYS A 1 95 ? -18.265 -7.420 16.811 1.00 94.69 95 CYS A C 1
ATOM 756 O O . CYS A 1 95 ? -18.593 -6.243 16.650 1.00 94.69 95 CYS A O 1
ATOM 758 N N . TYR A 1 96 ? -17.248 -7.961 16.129 1.00 95.62 96 TYR A N 1
ATOM 759 C CA . TYR A 1 96 ? -16.454 -7.181 15.170 1.00 95.62 96 TYR A CA 1
ATOM 760 C C . TYR A 1 96 ? -17.241 -6.789 13.913 1.00 95.62 96 TYR A C 1
ATOM 762 O O . TYR A 1 96 ? -17.008 -5.711 13.365 1.00 95.62 96 TYR A O 1
ATOM 770 N N . GLU A 1 97 ? -18.219 -7.589 13.492 1.00 96.00 97 GLU A N 1
ATOM 771 C CA . GLU A 1 97 ? -19.151 -7.205 12.427 1.00 96.00 97 GLU A CA 1
ATOM 772 C C . GLU A 1 97 ? -19.985 -5.977 12.823 1.00 96.00 97 GLU A C 1
ATOM 774 O O . GLU A 1 97 ? -20.034 -5.010 12.060 1.00 96.00 97 GLU A O 1
ATOM 779 N N . THR A 1 98 ? -20.560 -5.958 14.033 1.00 95.81 98 THR A N 1
ATOM 780 C CA . THR A 1 98 ? -21.299 -4.792 14.555 1.00 95.81 98 THR A CA 1
ATOM 781 C C . THR A 1 98 ? -20.403 -3.557 14.666 1.00 95.81 98 THR A C 1
ATOM 783 O O . THR A 1 98 ? -20.788 -2.474 14.231 1.00 95.81 98 THR A O 1
ATOM 786 N N . ILE A 1 99 ? -19.167 -3.711 15.152 1.00 95.69 99 ILE A N 1
ATOM 787 C CA . ILE A 1 99 ? -18.194 -2.606 15.194 1.00 95.69 99 ILE A CA 1
ATOM 788 C C . ILE A 1 99 ? -17.902 -2.080 13.781 1.00 95.69 99 ILE A C 1
ATOM 790 O O . ILE A 1 99 ? -17.769 -0.875 13.582 1.00 95.69 99 ILE A O 1
ATOM 794 N N . GLY A 1 100 ? -17.832 -2.953 12.775 1.00 96.31 100 GLY A N 1
ATOM 795 C CA . GLY A 1 100 ? -17.681 -2.540 11.379 1.00 96.31 100 GLY A CA 1
ATOM 796 C C . GLY A 1 100 ? -18.825 -1.651 10.881 1.00 96.31 100 GLY A C 1
ATOM 797 O O . GLY A 1 100 ? -18.583 -0.670 10.174 1.00 96.31 100 GLY A O 1
ATOM 798 N N . GLU A 1 101 ? -20.064 -1.948 11.275 1.00 96.25 101 GLU A N 1
ATOM 799 C CA . GLU A 1 101 ? -21.238 -1.126 10.949 1.00 96.25 101 GLU A CA 1
ATOM 800 C C . GLU A 1 101 ? -21.193 0.250 11.629 1.00 96.25 101 GLU A C 1
ATOM 802 O O . GLU A 1 101 ? -21.546 1.259 11.005 1.00 96.25 101 GLU A O 1
ATOM 807 N N . GLU A 1 102 ? -20.690 0.314 12.864 1.00 96.00 102 GLU A N 1
ATOM 808 C CA . GLU A 1 102 ? -20.444 1.572 13.576 1.00 96.00 102 GLU A CA 1
ATOM 809 C C . GLU A 1 102 ? -19.359 2.408 12.881 1.00 96.00 102 GLU A C 1
ATOM 811 O O . GLU A 1 102 ? -19.554 3.600 12.625 1.00 96.00 102 GLU A O 1
ATOM 816 N N . LEU A 1 103 ? -18.236 1.787 12.502 1.00 96.94 103 LEU A N 1
ATOM 817 C CA . LEU A 1 103 ? -17.132 2.455 11.802 1.00 96.94 103 LEU A CA 1
ATOM 818 C C . LEU A 1 103 ? -17.539 2.981 10.418 1.00 96.94 103 LEU A C 1
ATOM 820 O O . LEU A 1 103 ? -16.984 3.978 9.951 1.00 96.94 103 LEU A O 1
ATOM 824 N N . ALA A 1 104 ? -18.532 2.364 9.773 1.00 96.81 104 ALA A N 1
ATOM 825 C CA . ALA A 1 104 ? -19.078 2.831 8.500 1.00 96.81 104 ALA A CA 1
ATOM 826 C C . ALA A 1 104 ? -19.882 4.141 8.611 1.00 96.81 104 ALA A 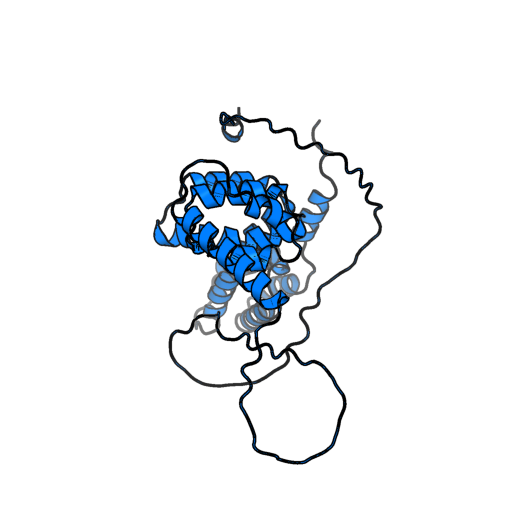C 1
ATOM 828 O O . ALA A 1 104 ? -20.052 4.844 7.615 1.00 96.81 104 ALA A O 1
ATOM 829 N N . HIS A 1 105 ? -20.337 4.506 9.814 1.00 95.81 105 HIS A N 1
ATOM 830 C CA . HIS A 1 105 ? -21.098 5.737 10.075 1.00 95.81 105 HIS A CA 1
ATOM 831 C C . HIS A 1 105 ? -20.398 6.677 11.067 1.00 95.81 105 HIS A C 1
ATOM 833 O O . HIS A 1 105 ? -20.950 7.711 11.457 1.00 95.81 105 HIS A O 1
ATOM 839 N N . TYR A 1 106 ? -19.172 6.341 11.464 1.00 96.69 106 TYR A N 1
ATOM 840 C CA . TYR A 1 106 ? -18.411 7.069 12.464 1.00 96.69 106 TYR A CA 1
ATOM 841 C C . TYR A 1 106 ? -18.062 8.489 12.003 1.00 96.69 106 TYR A C 1
ATOM 843 O O . TYR A 1 106 ? -17.605 8.710 10.880 1.00 96.69 106 TYR A O 1
ATOM 851 N N . LYS A 1 107 ? -18.236 9.464 12.901 1.00 92.38 107 LYS A N 1
ATOM 852 C CA . LYS A 1 107 ? -17.877 10.874 12.663 1.00 92.38 107 LYS A CA 1
ATOM 853 C C . LYS A 1 107 ? -16.947 11.436 13.732 1.00 92.38 107 LYS A C 1
ATOM 855 O O . LYS A 1 107 ? -16.013 12.158 13.405 1.00 92.38 107 LYS A O 1
ATOM 860 N N . LYS A 1 108 ? -17.242 11.151 15.001 1.00 92.06 108 LYS A N 1
ATOM 861 C CA . LYS A 1 108 ? -16.519 11.629 16.184 1.00 92.06 108 LYS A CA 1
ATOM 862 C C . LYS A 1 108 ? -16.847 10.732 17.376 1.00 92.06 108 LYS A C 1
ATOM 864 O O . LYS A 1 108 ? -17.955 10.202 17.431 1.00 92.06 108 LYS A O 1
ATOM 869 N N . GLY A 1 109 ? -15.943 10.636 18.342 1.00 91.12 109 GLY A N 1
ATOM 870 C CA . GLY A 1 109 ? -16.161 9.899 19.586 1.00 91.12 109 GLY A CA 1
ATOM 871 C C . GLY A 1 109 ? -14.937 9.095 20.003 1.00 91.12 109 GLY A C 1
ATOM 872 O O . GLY A 1 109 ? -13.871 9.217 19.412 1.00 91.12 109 GLY A O 1
ATOM 873 N N . LYS A 1 110 ? -15.088 8.272 21.042 1.00 91.56 110 LYS A N 1
ATOM 874 C CA . LYS A 1 110 ? -14.094 7.245 21.366 1.00 91.56 110 LYS A CA 1
ATOM 875 C C . LYS A 1 110 ? -14.394 5.996 20.534 1.00 91.56 110 LYS A C 1
ATOM 877 O O . LYS A 1 110 ? -15.559 5.661 20.327 1.00 91.56 110 LYS A O 1
ATOM 882 N N . LEU A 1 111 ? -13.349 5.318 20.065 1.00 93.50 111 LEU A N 1
ATOM 883 C CA . LEU A 1 111 ? -13.484 4.018 19.407 1.00 93.50 111 LEU A CA 1
ATOM 884 C C . LEU A 1 111 ? -13.989 2.958 20.396 1.00 93.50 111 LEU A C 1
ATOM 886 O O . LEU A 1 111 ? -13.715 3.035 21.596 1.00 93.50 111 LEU A O 1
ATOM 890 N N . HIS A 1 112 ? -14.690 1.942 19.886 1.00 94.69 112 HIS A N 1
ATOM 891 C CA . HIS A 1 112 ? -15.173 0.833 20.705 1.00 94.69 112 HIS A CA 1
ATOM 892 C C . HIS A 1 112 ? -14.006 0.115 21.407 1.00 94.69 112 HIS A C 1
ATOM 894 O O . HIS A 1 112 ? -12.976 -0.175 20.791 1.00 94.69 112 HIS A O 1
ATOM 900 N N . ARG A 1 113 ? -14.167 -0.228 22.695 1.00 93.62 113 ARG A N 1
ATOM 901 C CA . ARG A 1 113 ? -13.086 -0.787 23.536 1.00 93.62 113 ARG A CA 1
ATOM 902 C C . ARG A 1 113 ? -12.478 -2.072 22.969 1.00 93.62 113 ARG A C 1
ATOM 904 O O . ARG A 1 113 ? -11.291 -2.324 23.166 1.00 93.62 113 ARG A O 1
ATOM 911 N N . ALA A 1 114 ? -13.262 -2.856 22.234 1.00 93.88 114 ALA A N 1
ATOM 912 C CA . ALA A 1 114 ? -12.783 -4.066 21.568 1.00 93.88 114 ALA A CA 1
ATOM 913 C C . ALA A 1 114 ? -11.659 -3.794 20.549 1.00 93.88 114 ALA A C 1
ATOM 915 O O . ALA A 1 114 ? -10.783 -4.638 20.398 1.00 93.88 114 ALA A O 1
ATOM 916 N N . LEU A 1 115 ? -11.618 -2.618 19.904 1.00 94.69 115 LEU A N 1
ATOM 917 C CA . LEU A 1 115 ? -10.506 -2.227 19.023 1.00 94.69 115 LEU A CA 1
ATOM 918 C C . LEU A 1 115 ? -9.225 -1.947 19.823 1.00 94.69 115 LEU A C 1
ATOM 920 O O . LEU A 1 115 ? -8.128 -2.256 19.372 1.00 94.69 115 LEU A O 1
ATOM 924 N N . THR A 1 116 ? -9.346 -1.413 21.041 1.00 94.62 116 THR A N 1
ATOM 925 C CA . THR A 1 116 ? -8.195 -1.220 21.940 1.00 94.62 116 THR A CA 1
ATOM 926 C C . THR A 1 116 ? -7.639 -2.546 22.456 1.00 94.62 116 THR A C 1
ATOM 928 O O . THR A 1 116 ? -6.444 -2.664 22.698 1.00 94.62 116 THR A O 1
ATOM 931 N N . VAL A 1 117 ? -8.488 -3.556 22.642 1.00 94.56 117 VAL A N 1
ATOM 932 C CA . VAL A 1 117 ? -8.033 -4.914 22.984 1.00 94.56 117 VAL A CA 1
ATOM 933 C C . VAL A 1 117 ? -7.441 -5.607 21.753 1.00 94.56 117 VAL A C 1
ATOM 935 O O . VAL A 1 117 ? -6.470 -6.351 21.877 1.00 94.56 117 VAL A O 1
ATOM 938 N N . LEU A 1 118 ? -7.971 -5.308 20.563 1.00 94.94 118 LEU A N 1
ATOM 939 C CA . LEU A 1 118 ? -7.574 -5.924 19.301 1.00 94.94 118 LEU A CA 1
ATOM 940 C C . LEU A 1 118 ? -6.082 -5.757 18.991 1.00 94.94 118 LEU A C 1
ATOM 942 O O . LEU A 1 118 ? -5.461 -6.719 18.558 1.00 94.94 118 LEU A O 1
ATOM 946 N N . VAL A 1 119 ? -5.484 -4.595 19.275 1.00 95.75 119 VAL A N 1
ATOM 947 C CA . VAL A 1 119 ? -4.042 -4.358 19.036 1.00 95.75 119 VAL A CA 1
ATOM 948 C C . VAL A 1 119 ? -3.119 -5.236 19.893 1.00 95.75 119 VAL A C 1
ATOM 950 O O . VAL A 1 119 ? -1.934 -5.343 19.606 1.00 95.75 119 VAL A O 1
ATOM 953 N N . LYS A 1 120 ? -3.644 -5.892 20.934 1.00 94.31 120 LYS A N 1
ATOM 954 C CA . LYS A 1 120 ? -2.896 -6.862 21.752 1.00 94.31 120 LYS A CA 1
ATOM 955 C C . LYS A 1 120 ? -3.107 -8.308 21.297 1.00 94.31 120 LYS A C 1
ATOM 957 O O . LYS A 1 120 ? -2.450 -9.209 21.810 1.00 94.31 120 LYS A O 1
ATOM 962 N N . SER A 1 121 ? -4.045 -8.544 20.380 1.00 93.38 121 SER A N 1
ATOM 963 C CA . SER A 1 121 ? -4.388 -9.882 19.907 1.00 93.38 121 SER A CA 1
ATOM 964 C C . SER A 1 121 ? -3.379 -10.369 18.862 1.00 93.38 121 SER A C 1
ATOM 966 O O . SER A 1 121 ? -3.066 -9.628 17.932 1.00 93.38 121 SER A O 1
ATOM 968 N N . PRO A 1 122 ? -2.923 -11.632 18.920 1.00 92.38 122 PRO A N 1
ATOM 969 C CA . PRO A 1 122 ? -2.124 -12.217 17.842 1.00 92.38 122 PRO A CA 1
ATOM 970 C C . PRO A 1 122 ? -2.933 -12.393 16.546 1.00 92.38 122 PRO A C 1
ATOM 972 O O . PRO A 1 122 ? -2.359 -12.445 15.466 1.00 92.38 122 PRO A O 1
ATOM 975 N N . ARG A 1 123 ? -4.270 -12.444 16.641 1.00 93.88 123 ARG A N 1
ATOM 976 C CA . ARG A 1 123 ? -5.201 -12.545 15.503 1.00 93.88 123 ARG A CA 1
ATOM 977 C C . ARG A 1 123 ? -5.774 -11.184 15.104 1.00 93.88 123 ARG A C 1
ATOM 979 O O . ARG A 1 123 ? -6.906 -11.099 14.632 1.00 93.88 123 ARG A O 1
ATOM 986 N N . TRP A 1 124 ? -5.036 -10.100 15.362 1.00 95.94 124 TRP A N 1
ATOM 987 C CA . TRP A 1 124 ? -5.548 -8.746 15.154 1.00 95.94 124 TRP A CA 1
ATOM 988 C C . TRP A 1 124 ? -5.994 -8.509 13.709 1.00 95.94 124 TRP A C 1
ATOM 990 O O . TRP A 1 124 ? -6.997 -7.837 13.483 1.00 95.94 124 TRP A O 1
ATOM 1000 N N . PHE A 1 125 ? -5.258 -9.069 12.747 1.00 96.38 125 PHE A N 1
ATOM 1001 C CA . PHE A 1 125 ? -5.488 -8.856 11.324 1.00 96.38 125 PHE A CA 1
ATOM 1002 C C . PHE A 1 125 ? -6.812 -9.479 10.874 1.00 96.38 125 PHE A C 1
ATOM 1004 O O . PHE A 1 125 ? -7.675 -8.764 10.366 1.00 96.38 125 PHE A O 1
ATOM 1011 N N . ASP A 1 126 ? -7.017 -10.767 11.158 1.00 94.81 126 ASP A N 1
ATOM 1012 C CA . ASP A 1 126 ? -8.244 -11.495 10.808 1.00 94.81 126 ASP A CA 1
ATOM 1013 C C . ASP A 1 126 ? -9.484 -10.820 11.403 1.00 94.81 126 ASP A C 1
ATOM 1015 O O . ASP A 1 126 ? -10.470 -10.564 10.714 1.00 94.81 126 ASP A O 1
ATOM 1019 N N . LEU A 1 127 ? -9.413 -10.473 12.690 1.00 95.38 127 LEU A N 1
ATOM 1020 C CA . LEU A 1 127 ? -10.514 -9.837 13.407 1.00 95.38 127 LEU A CA 1
ATOM 1021 C C . LEU A 1 127 ? -10.787 -8.413 12.901 1.00 95.38 127 LEU A C 1
ATOM 1023 O O . LEU A 1 127 ? -11.942 -7.994 12.833 1.00 95.38 127 LEU A O 1
ATOM 1027 N N . LEU A 1 128 ? -9.751 -7.668 12.500 1.00 96.81 128 LEU A N 1
ATOM 1028 C CA . LEU A 1 128 ? -9.931 -6.353 11.889 1.00 96.81 128 LEU A CA 1
ATOM 1029 C C . LEU A 1 128 ? -10.623 -6.461 10.527 1.00 96.81 128 LEU A C 1
ATOM 1031 O O . LEU A 1 128 ? -11.466 -5.622 10.208 1.00 96.81 128 LEU A O 1
ATOM 1035 N N . LEU A 1 129 ? -10.309 -7.483 9.729 1.00 96.38 129 LEU A N 1
ATOM 1036 C CA . LEU A 1 129 ? -10.928 -7.681 8.417 1.00 96.38 129 LEU A CA 1
ATOM 1037 C C . LEU A 1 129 ? -12.442 -7.915 8.506 1.00 96.38 129 LEU A C 1
ATOM 1039 O O . LEU A 1 129 ? -13.175 -7.440 7.633 1.00 96.38 129 LEU A O 1
ATOM 1043 N N . LEU A 1 130 ? -12.928 -8.531 9.589 1.00 96.00 130 LEU A N 1
ATOM 1044 C CA . LEU A 1 130 ? -14.366 -8.704 9.847 1.00 96.00 130 LEU A CA 1
ATOM 1045 C C . LEU A 1 130 ? -15.123 -7.370 9.921 1.00 96.00 130 LEU A C 1
ATOM 1047 O O . LEU A 1 130 ? -16.281 -7.285 9.512 1.00 96.00 130 LEU A O 1
ATOM 1051 N N . THR A 1 131 ? -14.454 -6.296 10.351 1.00 96.62 131 THR A N 1
ATOM 1052 C CA . THR A 1 131 ? -15.039 -4.943 10.414 1.00 96.62 131 THR A CA 1
ATOM 1053 C C . THR A 1 131 ? -15.197 -4.278 9.033 1.00 96.62 131 THR A C 1
ATOM 1055 O O . THR A 1 131 ? -15.663 -3.142 8.941 1.00 96.62 131 THR A O 1
ATOM 1058 N N . LYS A 1 132 ? -14.803 -4.965 7.949 1.00 96.44 132 LYS A N 1
ATOM 1059 C CA . LYS A 1 132 ? -14.872 -4.517 6.546 1.00 96.44 132 LYS A CA 1
ATOM 1060 C C . LYS A 1 132 ? -14.222 -3.139 6.319 1.00 96.44 132 LYS A C 1
ATOM 1062 O O . LYS A 1 132 ? -14.924 -2.191 5.957 1.00 96.44 132 LYS A O 1
ATOM 1067 N N . PRO A 1 133 ? -12.882 -3.019 6.416 1.00 96.56 133 PRO A N 1
ATOM 1068 C CA . PRO A 1 133 ? -12.178 -1.731 6.397 1.00 96.56 133 PRO A CA 1
ATOM 1069 C C . PRO A 1 133 ? -12.459 -0.810 5.205 1.00 96.56 133 PRO A C 1
ATOM 1071 O O . PRO A 1 133 ? -12.462 0.410 5.343 1.00 96.56 133 PRO A O 1
ATOM 1074 N N . LYS A 1 134 ? -12.784 -1.371 4.034 1.00 94.38 134 LYS A N 1
ATOM 1075 C CA . LYS A 1 134 ? -13.187 -0.591 2.849 1.00 94.38 134 LYS A CA 1
ATOM 1076 C C . LYS A 1 134 ? -14.455 0.250 3.058 1.00 94.38 134 LYS A C 1
ATOM 1078 O O . LYS A 1 134 ? -14.683 1.189 2.303 1.00 94.38 134 LYS A O 1
ATOM 1083 N N . ARG A 1 135 ? -15.297 -0.101 4.038 1.00 95.69 135 ARG A N 1
ATOM 1084 C CA . ARG A 1 135 ? -16.555 0.596 4.349 1.00 95.69 135 ARG A CA 1
ATOM 1085 C C . ARG A 1 135 ? -16.401 1.676 5.417 1.00 95.69 135 ARG A C 1
ATOM 1087 O O . ARG A 1 135 ? -17.368 2.387 5.662 1.00 95.69 135 ARG A O 1
ATOM 1094 N N . TRP A 1 136 ? -15.239 1.794 6.056 1.00 97.19 136 TRP A N 1
ATOM 1095 C CA . TRP A 1 136 ? -15.023 2.796 7.094 1.00 97.19 136 TRP A CA 1
ATOM 1096 C C . TRP A 1 136 ? -15.140 4.218 6.545 1.00 97.19 136 TRP A C 1
ATOM 1098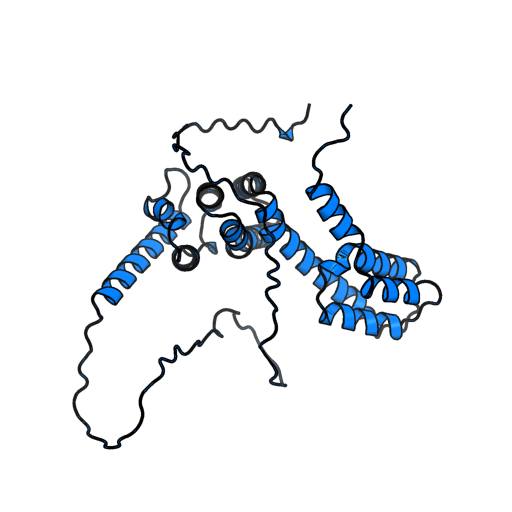 O O . TRP A 1 136 ? -14.779 4.504 5.398 1.00 97.19 136 TRP A O 1
ATOM 1108 N N . THR A 1 137 ? -15.600 5.139 7.391 1.00 96.69 137 THR A N 1
ATOM 1109 C CA . THR A 1 137 ? -15.482 6.568 7.094 1.00 96.69 137 THR A CA 1
ATOM 1110 C C . THR A 1 137 ? -14.021 7.009 7.153 1.00 96.69 137 THR A C 1
ATOM 1112 O O . THR A 1 137 ? -13.182 6.384 7.804 1.00 96.69 137 THR A O 1
ATOM 1115 N N . THR A 1 138 ? -13.685 8.124 6.504 1.00 96.25 138 THR A N 1
ATOM 1116 C CA . THR A 1 138 ? -12.305 8.631 6.536 1.00 96.25 138 THR A CA 1
ATOM 1117 C C . THR A 1 138 ? -11.884 9.070 7.941 1.00 96.25 138 THR A C 1
ATOM 1119 O O . THR A 1 138 ? -10.716 8.924 8.300 1.00 96.25 138 THR A O 1
ATOM 1122 N N . GLN A 1 139 ? -12.838 9.522 8.763 1.00 96.62 139 GLN A N 1
ATOM 1123 C CA . GLN A 1 139 ? -12.636 9.812 10.182 1.00 96.62 139 GLN A CA 1
ATOM 1124 C C . GLN A 1 139 ? -12.325 8.542 10.985 1.00 96.62 139 GLN A C 1
ATOM 1126 O O . GLN A 1 139 ? -11.408 8.554 11.802 1.00 96.62 139 GLN A O 1
ATOM 1131 N N . ALA A 1 140 ? -13.049 7.442 10.741 1.00 97.50 140 ALA A N 1
ATOM 1132 C CA . ALA A 1 140 ? -12.768 6.160 11.390 1.00 97.50 140 ALA A CA 1
ATOM 1133 C C . ALA A 1 140 ? -11.373 5.659 11.021 1.00 97.50 140 ALA A C 1
ATOM 1135 O O . ALA A 1 140 ? -10.607 5.286 11.904 1.00 97.50 140 ALA A O 1
ATOM 1136 N N . THR A 1 141 ? -11.008 5.716 9.738 1.00 97.62 141 THR A N 1
ATOM 1137 C CA . THR A 1 141 ? -9.676 5.306 9.277 1.00 97.62 141 THR A CA 1
ATOM 1138 C C . THR A 1 141 ? -8.568 6.083 9.985 1.00 97.62 141 THR A C 1
ATOM 1140 O O . THR A 1 141 ? -7.565 5.482 10.366 1.00 97.62 141 THR A O 1
ATOM 1143 N N . PHE A 1 142 ? -8.743 7.391 10.203 1.00 97.75 142 PHE A N 1
ATOM 1144 C CA . PHE A 1 142 ? -7.787 8.211 10.954 1.00 97.75 142 PHE A CA 1
ATOM 1145 C C . PHE A 1 142 ? -7.623 7.739 12.405 1.00 97.75 142 PHE A C 1
ATOM 1147 O O . PHE A 1 142 ? -6.503 7.455 12.832 1.00 97.75 142 PHE A O 1
ATOM 1154 N N . GLU A 1 14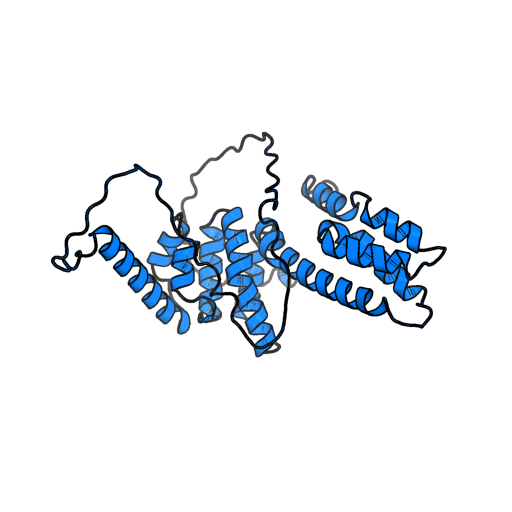3 ? -8.724 7.591 13.144 1.00 97.25 143 GLU A N 1
ATOM 1155 C CA . GLU A 1 143 ? -8.676 7.180 14.554 1.00 97.25 143 GLU A CA 1
ATOM 1156 C C . GLU A 1 143 ? -8.164 5.745 14.725 1.00 97.25 143 GLU A C 1
ATOM 1158 O O . GLU A 1 143 ? -7.346 5.468 15.604 1.00 97.25 143 GLU A O 1
ATOM 1163 N N . VAL A 1 144 ? -8.582 4.827 13.849 1.00 97.44 144 VAL A N 1
ATOM 1164 C CA . VAL A 1 144 ? -8.088 3.446 13.857 1.00 97.44 144 VAL A CA 1
ATOM 1165 C C . VAL A 1 144 ? -6.599 3.415 13.515 1.00 97.44 144 VAL A C 1
ATOM 1167 O O . VAL A 1 144 ? -5.844 2.731 14.196 1.00 97.44 144 VAL A O 1
ATOM 1170 N N . THR A 1 145 ? -6.135 4.203 12.540 1.00 97.50 145 THR A N 1
ATOM 1171 C CA . THR A 1 145 ? -4.698 4.292 12.226 1.00 97.50 145 THR A CA 1
ATOM 1172 C C . THR A 1 145 ? -3.906 4.834 13.411 1.00 97.50 145 THR A C 1
ATOM 1174 O O . THR A 1 145 ? -2.835 4.312 13.721 1.00 97.50 145 THR A O 1
ATOM 1177 N N . LYS A 1 146 ? -4.421 5.850 14.115 1.00 96.19 146 LYS A N 1
ATOM 1178 C CA . LYS A 1 146 ? -3.791 6.380 15.331 1.00 96.19 146 LYS A CA 1
ATOM 1179 C C . LYS A 1 146 ? -3.644 5.287 16.392 1.00 96.19 146 LYS A C 1
ATOM 1181 O O . LYS A 1 146 ? -2.548 5.112 16.909 1.00 96.19 146 LYS A O 1
ATOM 1186 N N . LEU A 1 147 ? -4.705 4.522 16.649 1.00 96.31 147 LEU A N 1
ATOM 1187 C CA . LEU A 1 147 ? -4.693 3.411 17.604 1.00 96.31 147 LEU A CA 1
ATOM 1188 C C . LEU A 1 147 ? -3.736 2.280 17.194 1.00 96.31 147 LEU A C 1
ATOM 1190 O O . LEU A 1 147 ? -3.008 1.751 18.028 1.00 96.31 147 LEU A O 1
ATOM 1194 N N . PHE A 1 148 ? -3.732 1.898 15.919 1.00 97.00 148 PHE A N 1
ATOM 1195 C CA . PHE A 1 148 ? -2.942 0.772 15.421 1.00 97.00 148 PHE A CA 1
ATOM 1196 C C . PHE A 1 148 ? -1.458 1.121 15.311 1.00 97.00 148 PHE A C 1
ATOM 1198 O O . PHE A 1 148 ? -0.611 0.315 15.678 1.00 97.00 148 PHE A O 1
ATOM 1205 N N . SER A 1 149 ? -1.131 2.339 14.873 1.00 95.69 149 SER A N 1
ATOM 1206 C CA . SER A 1 149 ? 0.258 2.805 14.775 1.00 95.69 149 SER A CA 1
ATOM 1207 C C . SER A 1 149 ? 0.957 2.920 16.133 1.00 95.69 149 SER A C 1
ATOM 1209 O O . SER A 1 149 ? 2.175 2.737 16.194 1.00 95.69 149 SER A O 1
ATOM 1211 N N . SER A 1 150 ? 0.218 3.199 17.214 1.00 94.06 150 SER A N 1
ATOM 1212 C CA . SER A 1 150 ? 0.760 3.215 18.578 1.00 94.06 150 SER A CA 1
ATOM 1213 C C . SER A 1 150 ? 0.676 1.858 19.279 1.00 94.06 150 SER A C 1
ATOM 1215 O O . SER A 1 150 ? 1.577 1.522 20.038 1.00 94.06 150 SER A O 1
ATOM 1217 N N . GLY A 1 151 ? -0.388 1.087 19.043 1.00 92.94 151 GLY A N 1
ATOM 1218 C CA . GLY A 1 151 ? -0.658 -0.154 19.770 1.00 92.94 151 GLY A CA 1
ATOM 1219 C C . GLY A 1 151 ? 0.040 -1.402 19.227 1.00 92.94 151 GLY A C 1
ATOM 1220 O O . GLY A 1 151 ? 0.225 -2.354 19.980 1.00 92.94 151 GLY A O 1
ATOM 1221 N N . LEU A 1 152 ? 0.416 -1.421 17.944 1.00 95.75 152 LEU A N 1
ATOM 1222 C CA . LEU A 1 152 ? 1.053 -2.573 17.301 1.00 95.75 152 LEU A CA 1
ATOM 1223 C C . LEU A 1 152 ? 2.582 -2.456 17.247 1.00 95.75 152 LEU A C 1
ATOM 1225 O O . LEU A 1 152 ? 3.166 -1.368 17.261 1.00 95.75 152 LEU A O 1
ATOM 1229 N N . LYS A 1 153 ? 3.246 -3.608 17.098 1.00 94.94 153 LYS A N 1
ATOM 1230 C CA . LYS A 1 153 ? 4.687 -3.679 16.821 1.00 94.94 153 LYS A CA 1
ATOM 1231 C C . LYS A 1 153 ? 4.981 -3.202 15.400 1.00 94.94 153 LYS A C 1
ATOM 1233 O O . LYS A 1 153 ? 4.146 -3.307 14.510 1.00 94.94 153 LYS A O 1
ATOM 1238 N N . GLU A 1 154 ? 6.205 -2.739 15.149 1.00 93.88 154 GLU A N 1
ATOM 1239 C CA . GLU A 1 154 ? 6.596 -2.150 13.855 1.00 93.88 154 GLU A CA 1
ATOM 1240 C C . GLU A 1 154 ? 6.308 -3.065 12.646 1.00 93.88 154 GLU A C 1
ATOM 1242 O O . GLU A 1 154 ? 5.853 -2.591 11.604 1.00 93.88 154 GLU A O 1
ATOM 1247 N N . LYS A 1 155 ? 6.519 -4.380 12.800 1.00 94.56 155 LYS A N 1
ATOM 1248 C CA . LYS A 1 155 ? 6.216 -5.383 11.764 1.00 94.56 155 LYS A CA 1
ATOM 1249 C C . LYS A 1 155 ? 4.715 -5.451 11.456 1.00 94.56 155 LYS A C 1
ATOM 1251 O O . LYS A 1 155 ? 4.336 -5.442 10.292 1.00 94.56 155 LYS A O 1
ATOM 1256 N N . ASP A 1 156 ? 3.875 -5.448 12.484 1.00 96.62 156 ASP A N 1
ATOM 1257 C CA . ASP A 1 156 ? 2.417 -5.491 12.346 1.00 96.62 156 ASP A CA 1
ATOM 1258 C C . ASP A 1 156 ? 1.852 -4.172 11.799 1.00 96.62 156 ASP A C 1
ATOM 1260 O O . ASP A 1 156 ? 0.953 -4.179 10.961 1.00 96.62 156 ASP A O 1
ATOM 1264 N N . VAL A 1 157 ? 2.429 -3.028 12.190 1.00 97.69 157 VAL A N 1
ATOM 1265 C CA . VAL A 1 157 ? 2.084 -1.718 11.610 1.00 97.69 157 VAL A CA 1
ATOM 1266 C C . VAL A 1 157 ? 2.376 -1.694 10.106 1.00 97.69 157 VAL A C 1
ATOM 1268 O O . VAL A 1 157 ? 1.586 -1.151 9.338 1.00 97.69 157 VAL A O 1
ATOM 1271 N N . CYS A 1 158 ? 3.479 -2.310 9.667 1.00 96.81 158 CYS A N 1
ATOM 1272 C CA . CYS A 1 158 ? 3.797 -2.445 8.244 1.00 96.81 158 CYS A CA 1
ATOM 1273 C C . CYS A 1 158 ? 2.699 -3.214 7.492 1.00 96.81 158 CYS A C 1
ATOM 1275 O O . CYS A 1 158 ? 2.228 -2.742 6.459 1.00 96.81 158 CYS A O 1
ATOM 1277 N N . ILE A 1 159 ? 2.247 -4.346 8.045 1.00 96.56 159 ILE A N 1
ATOM 1278 C CA . ILE A 1 159 ? 1.155 -5.159 7.482 1.00 96.56 159 ILE A CA 1
ATOM 1279 C C . ILE A 1 159 ? -0.148 -4.348 7.438 1.00 96.56 159 ILE A C 1
ATOM 1281 O O . ILE A 1 159 ? -0.834 -4.325 6.417 1.00 96.56 159 ILE A O 1
ATOM 1285 N N . TYR A 1 160 ? -0.475 -3.628 8.515 1.00 97.94 160 TYR A N 1
ATOM 1286 C CA . TYR A 1 160 ? -1.646 -2.751 8.560 1.00 97.94 160 TYR A CA 1
ATOM 1287 C C . TYR A 1 160 ? -1.596 -1.682 7.458 1.00 97.94 160 TYR A C 1
ATOM 1289 O O . TYR A 1 160 ? -2.582 -1.461 6.751 1.00 97.94 160 TYR A O 1
ATOM 1297 N N . TYR A 1 161 ? -0.445 -1.034 7.272 1.00 98.06 161 TYR A N 1
ATOM 1298 C CA . TYR A 1 161 ? -0.283 -0.024 6.233 1.00 98.06 161 TYR A CA 1
ATOM 1299 C C . TYR A 1 161 ? -0.432 -0.593 4.823 1.00 98.06 161 TYR A C 1
ATOM 1301 O O . TYR A 1 161 ? -1.111 0.025 4.005 1.00 98.06 161 TYR A O 1
ATOM 1309 N N . GLU A 1 162 ? 0.137 -1.766 4.559 1.00 96.50 162 GLU A N 1
ATOM 1310 C CA . GLU A 1 162 ? 0.137 -2.381 3.231 1.00 96.50 162 GLU A CA 1
ATOM 1311 C C . GLU A 1 162 ? -1.221 -2.955 2.831 1.00 96.50 162 GLU A C 1
ATOM 1313 O O . GLU A 1 162 ? -1.700 -2.700 1.726 1.00 96.50 162 GLU A O 1
ATOM 1318 N N . PHE A 1 163 ? -1.867 -3.696 3.730 1.00 96.81 163 PHE A N 1
ATOM 1319 C CA . PHE A 1 163 ? -3.062 -4.468 3.389 1.00 96.81 163 PHE A CA 1
ATOM 1320 C C . PHE A 1 163 ? -4.374 -3.782 3.773 1.00 96.81 163 PHE A C 1
ATOM 1322 O O . PHE A 1 163 ? -5.422 -4.141 3.235 1.00 96.81 163 PHE A O 1
ATOM 1329 N N . ILE A 1 164 ? -4.343 -2.782 4.661 1.00 97.38 164 ILE A N 1
ATOM 1330 C CA . ILE A 1 164 ? -5.548 -2.068 5.109 1.00 97.38 164 ILE A CA 1
ATOM 1331 C C . ILE A 1 164 ? -5.527 -0.617 4.635 1.00 97.38 164 ILE A C 1
ATOM 1333 O O . ILE A 1 164 ? -6.384 -0.206 3.850 1.00 97.38 164 ILE A O 1
ATOM 1337 N N . LEU A 1 165 ? -4.545 0.169 5.084 1.00 97.25 165 LEU A N 1
ATOM 1338 C CA . LEU A 1 165 ? -4.547 1.617 4.868 1.00 97.25 165 LEU A CA 1
ATOM 1339 C C . LEU A 1 165 ? -4.312 1.993 3.399 1.00 97.25 165 LEU A C 1
ATOM 1341 O O . LEU A 1 165 ? -5.035 2.827 2.848 1.00 97.25 165 LEU A O 1
ATOM 1345 N N . LEU A 1 166 ? -3.315 1.382 2.756 1.00 96.50 166 LEU A N 1
ATOM 1346 C CA . LEU A 1 166 ? -2.943 1.688 1.379 1.00 96.50 166 LEU A CA 1
ATOM 1347 C C . LEU A 1 166 ? -4.100 1.432 0.389 1.00 96.50 166 LEU A C 1
ATOM 1349 O O . LEU A 1 166 ? -4.419 2.355 -0.366 1.00 96.50 166 LEU A O 1
ATOM 1353 N N . PRO A 1 167 ? -4.797 0.274 0.404 1.00 95.69 167 PRO A N 1
ATOM 1354 C CA . PRO A 1 167 ? -5.960 0.049 -0.451 1.00 95.69 167 PRO A CA 1
ATOM 1355 C C . PRO A 1 167 ? -7.073 1.079 -0.246 1.00 95.69 167 PRO A C 1
ATOM 1357 O O . PRO A 1 167 ? -7.630 1.556 -1.230 1.00 95.69 167 PRO A O 1
ATOM 1360 N N . ILE A 1 168 ? -7.370 1.462 1.004 1.00 95.75 168 ILE A N 1
ATOM 1361 C CA . ILE A 1 168 ? -8.404 2.465 1.314 1.00 95.75 168 ILE A CA 1
ATOM 1362 C C . ILE A 1 168 ? -8.055 3.819 0.685 1.00 95.75 168 ILE A C 1
ATOM 1364 O O . ILE A 1 168 ? -8.919 4.477 0.101 1.00 95.75 168 ILE A O 1
ATOM 1368 N N . ILE A 1 169 ? -6.796 4.245 0.799 1.00 95.31 169 ILE A N 1
ATOM 1369 C CA . ILE A 1 169 ? -6.342 5.538 0.276 1.00 95.31 169 ILE A CA 1
ATOM 1370 C C . ILE A 1 169 ? -6.346 5.544 -1.250 1.00 95.31 169 ILE A C 1
ATOM 1372 O O . ILE A 1 169 ? -6.881 6.481 -1.843 1.00 95.31 169 ILE A O 1
ATOM 1376 N N . VAL A 1 170 ? -5.788 4.508 -1.884 1.00 93.88 170 VAL A N 1
ATOM 1377 C CA . VAL A 1 170 ? -5.735 4.399 -3.350 1.00 93.88 170 VAL A CA 1
ATOM 1378 C C . VAL A 1 170 ? -7.147 4.429 -3.936 1.00 93.88 170 VAL A C 1
ATOM 1380 O O . VAL A 1 170 ? -7.436 5.258 -4.793 1.00 93.88 170 VAL A O 1
ATOM 1383 N N . ASP A 1 171 ? -8.057 3.624 -3.393 1.00 93.81 171 ASP A N 1
ATOM 1384 C CA . ASP A 1 171 ? -9.457 3.546 -3.820 1.00 93.81 171 ASP A CA 1
ATOM 1385 C C . ASP A 1 171 ? -10.214 4.876 -3.598 1.00 93.81 171 ASP A C 1
ATOM 1387 O O . ASP A 1 171 ? -11.032 5.311 -4.414 1.00 93.81 171 ASP A O 1
ATOM 1391 N N . ASN A 1 172 ? -9.912 5.607 -2.518 1.00 93.69 172 ASN A N 1
ATOM 1392 C CA . ASN A 1 172 ? -10.466 6.945 -2.302 1.00 93.69 172 ASN A CA 1
ATOM 1393 C C . ASN A 1 172 ? -9.990 7.956 -3.357 1.00 93.69 172 ASN A C 1
ATOM 1395 O O . ASN A 1 172 ? -10.816 8.685 -3.913 1.00 93.69 172 ASN A O 1
ATOM 1399 N N . ILE A 1 173 ? -8.686 7.970 -3.652 1.00 94.00 173 ILE A N 1
ATOM 1400 C CA . ILE A 1 173 ? -8.082 8.844 -4.665 1.00 94.00 173 ILE A CA 1
ATOM 1401 C C . ILE A 1 173 ? -8.6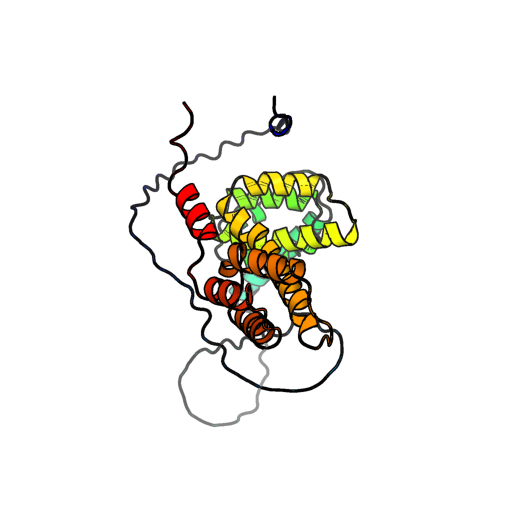37 8.505 -6.051 1.00 94.00 173 ILE A C 1
ATOM 1403 O O . ILE A 1 173 ? -8.997 9.409 -6.806 1.00 94.00 173 ILE A O 1
ATOM 1407 N N . GLU A 1 174 ? -8.765 7.222 -6.384 1.00 92.81 174 GLU A N 1
ATOM 1408 C CA . GLU A 1 174 ? -9.285 6.778 -7.675 1.00 92.81 174 GLU A CA 1
ATOM 1409 C C . GLU A 1 174 ? -10.737 7.207 -7.896 1.00 92.81 174 GLU A C 1
ATOM 1411 O O . GLU A 1 174 ? -11.055 7.701 -8.983 1.00 92.81 174 GLU A O 1
ATOM 1416 N N . ARG A 1 175 ? -11.591 7.093 -6.869 1.00 92.50 175 ARG A N 1
ATOM 1417 C CA . ARG A 1 175 ? -13.003 7.498 -6.942 1.00 92.50 175 ARG A CA 1
ATOM 1418 C C . ARG A 1 175 ? -13.211 9.007 -6.918 1.00 92.50 175 ARG A C 1
ATOM 1420 O O . ARG A 1 175 ? -13.965 9.531 -7.730 1.00 92.50 175 ARG A O 1
ATOM 1427 N N . LYS A 1 176 ? -12.590 9.717 -5.971 1.00 91.81 176 LYS A N 1
ATOM 1428 C CA . LYS A 1 176 ? -12.848 11.153 -5.747 1.00 91.81 176 LYS A CA 1
ATOM 1429 C C . LYS A 1 176 ? -11.939 12.071 -6.565 1.00 91.81 176 LYS A C 1
ATOM 1431 O O . LYS A 1 176 ? -12.182 13.276 -6.596 1.00 91.81 176 LYS A O 1
ATOM 1436 N N . LYS A 1 177 ? -10.874 11.534 -7.175 1.00 92.19 177 LYS A N 1
ATOM 1437 C CA . LYS A 1 177 ? -9.794 12.278 -7.862 1.00 92.19 177 LYS A CA 1
ATOM 1438 C C . LYS A 1 177 ? -9.122 13.358 -6.997 1.00 92.19 177 LYS A C 1
ATOM 1440 O O . LYS A 1 177 ? -8.387 14.197 -7.508 1.00 92.19 177 LYS A O 1
ATOM 1445 N N . LYS A 1 178 ? -9.376 13.345 -5.687 1.00 91.25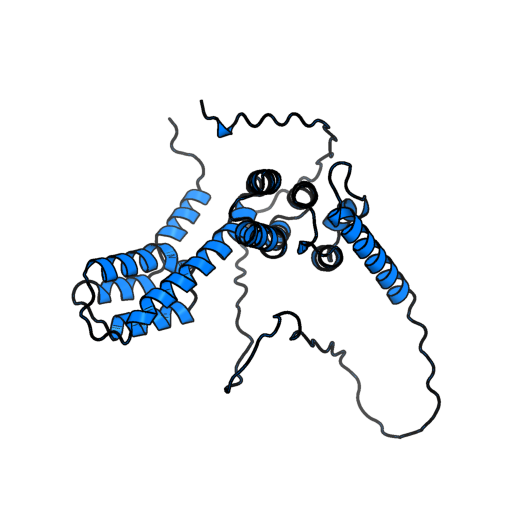 178 LYS A N 1
ATOM 1446 C CA . LYS A 1 178 ? -8.842 14.246 -4.664 1.00 91.25 178 LYS A CA 1
ATOM 1447 C C . LYS A 1 178 ? -8.678 13.455 -3.375 1.00 91.25 178 LYS A C 1
ATOM 1449 O O . LYS A 1 178 ? -9.509 12.601 -3.072 1.00 91.25 178 LYS A O 1
ATOM 1454 N N . LEU A 1 179 ? -7.633 13.765 -2.617 1.00 90.50 179 LEU A N 1
ATOM 1455 C CA . LEU A 1 179 ? -7.422 13.181 -1.300 1.00 90.50 179 LEU A CA 1
ATOM 1456 C C . LEU A 1 179 ? -8.289 13.908 -0.266 1.00 90.50 179 LEU A C 1
ATOM 1458 O O . LEU A 1 179 ? -8.260 15.134 -0.171 1.00 90.50 179 LEU A O 1
ATOM 1462 N N . GLU A 1 180 ? -9.073 13.149 0.491 1.00 92.38 180 GLU A N 1
ATOM 1463 C CA . GLU A 1 180 ? -9.901 13.687 1.571 1.00 92.38 180 GLU A CA 1
ATOM 1464 C C . GLU A 1 180 ? -9.034 14.148 2.762 1.00 92.38 180 GLU A C 1
ATOM 1466 O O . GLU A 1 180 ? -7.965 13.591 3.022 1.00 92.38 180 GLU A O 1
ATOM 1471 N N . THR A 1 181 ? -9.478 15.179 3.488 1.00 94.00 181 THR A N 1
ATOM 1472 C CA . THR A 1 181 ? -8.691 15.845 4.535 1.00 94.00 181 THR A CA 1
ATOM 1473 C C . THR A 1 181 ? -8.286 14.912 5.675 1.00 94.00 181 THR A C 1
ATOM 1475 O O . THR A 1 181 ? -7.137 14.973 6.113 1.00 94.00 181 THR A O 1
ATOM 1478 N N . PHE A 1 182 ? -9.174 14.034 6.156 1.00 95.31 182 PHE A N 1
ATOM 1479 C CA . PHE A 1 182 ? -8.805 13.084 7.209 1.00 95.31 182 PHE A CA 1
ATOM 1480 C C . PHE A 1 182 ? -7.820 12.040 6.700 1.00 95.31 182 PHE A C 1
ATOM 1482 O O . PHE A 1 182 ? -6.873 11.747 7.414 1.00 95.31 182 PHE A O 1
ATOM 1489 N N . LEU A 1 183 ? -7.946 11.555 5.459 1.00 95.81 183 LEU A N 1
ATOM 1490 C CA . LEU A 1 183 ? -6.951 10.635 4.888 1.00 95.81 183 LEU A CA 1
ATOM 1491 C C . LEU A 1 183 ? -5.569 11.282 4.728 1.00 95.81 183 LEU A C 1
ATOM 1493 O O . LEU A 1 183 ? -4.557 10.619 4.948 1.00 95.81 183 LEU A O 1
ATOM 1497 N N . TYR A 1 184 ? -5.509 12.575 4.403 1.00 96.06 184 TYR A N 1
ATOM 1498 C CA . TYR A 1 184 ? -4.251 13.325 4.414 1.00 96.06 184 TYR A CA 1
ATOM 1499 C C . TYR A 1 184 ? -3.636 13.385 5.820 1.00 96.06 184 TYR A C 1
ATOM 1501 O O . TYR A 1 184 ? -2.458 13.072 5.993 1.00 96.06 184 TYR A O 1
ATOM 1509 N N . LYS A 1 185 ? -4.441 13.693 6.846 1.00 95.88 185 LYS A N 1
ATOM 1510 C CA . LYS A 1 185 ? -3.993 13.628 8.248 1.00 95.88 185 LYS A CA 1
ATOM 1511 C C . LYS A 1 185 ? -3.550 12.216 8.638 1.00 95.88 185 LYS A C 1
ATOM 1513 O O . LYS A 1 185 ? -2.554 12.067 9.340 1.00 95.88 185 LYS A O 1
ATOM 1518 N N . THR A 1 186 ? -4.237 11.182 8.152 1.00 97.25 186 THR A N 1
ATOM 1519 C CA . THR A 1 186 ? -3.873 9.779 8.380 1.00 97.25 186 THR A CA 1
ATOM 1520 C C . THR A 1 186 ? -2.500 9.458 7.810 1.00 97.25 186 THR A C 1
ATOM 1522 O O . THR A 1 186 ? -1.710 8.808 8.485 1.00 97.25 186 THR A O 1
ATOM 1525 N N . LEU A 1 187 ? -2.176 9.950 6.611 1.00 95.94 187 LEU A N 1
ATOM 1526 C CA . LEU A 1 187 ? -0.848 9.779 6.015 1.00 95.94 187 LEU A CA 1
ATOM 1527 C C . LEU A 1 187 ? 0.247 10.447 6.847 1.00 95.94 187 LEU A C 1
ATOM 1529 O O . LEU A 1 187 ? 1.276 9.824 7.101 1.00 95.94 187 LEU A O 1
ATOM 1533 N N . ILE A 1 188 ? 0.011 11.679 7.309 1.00 95.50 188 ILE A N 1
ATOM 1534 C CA . ILE A 1 188 ? 0.945 12.370 8.209 1.00 95.50 188 ILE A CA 1
ATOM 1535 C C . ILE A 1 188 ? 1.121 11.559 9.494 1.00 95.50 188 ILE A C 1
ATOM 1537 O O . ILE A 1 188 ? 2.248 11.321 9.921 1.00 95.50 188 ILE A O 1
ATOM 1541 N N . LYS A 1 189 ? 0.026 11.070 10.090 1.00 94.00 189 LYS A N 1
ATOM 1542 C CA . LYS A 1 189 ? 0.094 10.270 11.317 1.00 94.00 189 LYS A CA 1
ATOM 1543 C C . LYS A 1 189 ? 0.837 8.951 11.107 1.00 94.00 189 LYS A C 1
ATOM 1545 O O . LYS A 1 189 ? 1.621 8.550 11.964 1.00 94.00 189 LYS A O 1
ATOM 1550 N N . ALA A 1 190 ? 0.642 8.305 9.962 1.00 95.62 190 ALA A N 1
ATOM 1551 C CA . ALA A 1 190 ? 1.320 7.061 9.629 1.00 95.62 190 ALA A CA 1
ATOM 1552 C C . ALA A 1 190 ? 2.846 7.239 9.510 1.00 95.62 190 ALA A C 1
ATOM 1554 O O . ALA A 1 190 ? 3.607 6.342 9.887 1.00 95.62 190 ALA A O 1
ATOM 1555 N N . LEU A 1 191 ? 3.290 8.418 9.055 1.00 95.06 191 LEU A N 1
ATOM 1556 C CA . LEU A 1 191 ? 4.700 8.763 8.862 1.00 95.06 191 LEU A CA 1
ATOM 1557 C C . LEU A 1 191 ? 5.517 8.777 10.166 1.00 95.06 191 LEU A C 1
ATOM 1559 O O . LEU A 1 191 ? 6.727 8.561 10.117 1.00 95.06 191 LEU A O 1
ATOM 1563 N N . TYR A 1 192 ? 4.880 8.946 11.333 1.00 92.25 192 TYR A N 1
ATOM 1564 C CA . TYR A 1 192 ? 5.563 8.881 12.637 1.00 92.25 192 TYR A CA 1
ATOM 1565 C C . TYR A 1 192 ? 6.244 7.521 12.876 1.00 92.25 192 TYR A C 1
ATOM 1567 O O . TYR A 1 192 ? 7.247 7.444 13.580 1.00 92.25 192 TYR A O 1
ATOM 1575 N N . LYS A 1 193 ? 5.748 6.444 12.250 1.00 93.69 193 LYS A N 1
ATOM 1576 C CA . LYS A 1 193 ? 6.423 5.137 12.189 1.00 93.69 193 LYS A CA 1
ATOM 1577 C C . LYS A 1 193 ? 7.112 4.987 10.828 1.00 93.69 193 LYS A C 1
ATOM 1579 O O . LYS A 1 193 ? 6.702 4.178 9.997 1.00 93.69 193 LYS A O 1
ATOM 1584 N N . SER A 1 194 ? 8.167 5.774 10.608 1.00 94.56 194 SER A N 1
ATOM 1585 C CA . SER A 1 194 ? 8.828 5.958 9.304 1.00 94.56 194 SER A CA 1
ATOM 1586 C C . SER A 1 194 ? 9.225 4.652 8.605 1.00 94.56 194 SER A C 1
ATOM 1588 O O . SER A 1 194 ? 8.921 4.467 7.429 1.00 94.56 194 SER A O 1
ATOM 1590 N N . LYS A 1 195 ? 9.840 3.704 9.320 1.00 93.00 195 LYS A N 1
ATOM 1591 C CA . LYS A 1 195 ? 10.247 2.402 8.763 1.00 93.00 195 LYS A CA 1
ATOM 1592 C C . LYS A 1 195 ? 9.058 1.569 8.265 1.00 93.00 195 LYS A C 1
ATOM 1594 O O . LYS A 1 195 ? 9.106 1.040 7.153 1.00 93.00 195 LYS A O 1
ATOM 1599 N N . ALA A 1 196 ? 7.986 1.489 9.057 1.00 95.06 196 ALA A N 1
ATOM 1600 C CA . ALA A 1 196 ? 6.756 0.799 8.673 1.00 95.06 196 ALA A CA 1
ATOM 1601 C C . ALA A 1 196 ? 6.061 1.513 7.507 1.00 95.06 196 ALA A C 1
ATOM 1603 O O . ALA A 1 196 ? 5.584 0.860 6.588 1.00 95.06 196 ALA A O 1
ATOM 1604 N N . TRP A 1 197 ? 6.060 2.848 7.498 1.00 96.12 197 TRP A N 1
ATOM 1605 C CA . TRP A 1 197 ? 5.510 3.642 6.400 1.00 96.12 197 TRP A CA 1
ATOM 1606 C C . TRP A 1 197 ? 6.268 3.414 5.083 1.00 96.12 197 TRP A C 1
ATOM 1608 O O . TRP A 1 197 ? 5.654 3.172 4.045 1.00 96.12 197 TRP A O 1
ATOM 1618 N N . MET A 1 198 ? 7.605 3.416 5.114 1.00 94.38 198 MET A N 1
ATOM 1619 C CA . MET A 1 198 ? 8.416 3.159 3.920 1.00 94.38 198 MET A CA 1
ATOM 1620 C C . MET A 1 198 ? 8.145 1.767 3.349 1.00 94.38 198 MET A C 1
ATOM 1622 O O . MET A 1 198 ? 7.921 1.630 2.147 1.00 94.38 198 MET A O 1
ATOM 1626 N N . ARG A 1 199 ? 8.136 0.743 4.209 1.00 93.25 199 ARG A N 1
ATOM 1627 C CA . ARG A 1 199 ? 7.954 -0.650 3.785 1.00 93.25 199 ARG A CA 1
ATOM 1628 C C . ARG A 1 199 ? 6.518 -0.990 3.407 1.00 93.25 199 ARG A C 1
ATOM 1630 O O . ARG A 1 199 ? 6.335 -1.685 2.422 1.00 93.25 199 ARG A O 1
ATOM 1637 N N . GLY A 1 200 ? 5.534 -0.502 4.157 1.00 93.00 200 GLY A N 1
ATOM 1638 C CA . GLY A 1 200 ? 4.126 -0.853 3.977 1.00 93.00 200 GLY A CA 1
ATOM 1639 C C . GLY A 1 200 ? 3.350 0.091 3.060 1.00 93.00 200 GLY A C 1
ATOM 1640 O O . GLY A 1 200 ? 2.277 -0.263 2.595 1.00 93.00 200 GLY A O 1
ATOM 1641 N N . MET A 1 201 ? 3.856 1.293 2.766 1.00 93.75 201 MET A N 1
ATOM 1642 C CA . MET A 1 201 ? 3.176 2.232 1.859 1.00 93.75 201 MET A CA 1
ATOM 1643 C C . MET A 1 201 ? 4.025 2.594 0.649 1.00 93.75 201 MET A C 1
ATOM 1645 O O . MET A 1 201 ? 3.605 2.380 -0.488 1.00 93.75 201 MET A O 1
ATOM 1649 N N . LEU A 1 202 ? 5.220 3.147 0.875 1.00 93.31 202 LEU A N 1
ATOM 1650 C CA . LEU A 1 202 ? 6.017 3.718 -0.210 1.00 93.31 202 LEU A CA 1
ATOM 1651 C C . LEU A 1 202 ? 6.559 2.644 -1.160 1.00 93.31 202 LEU A C 1
ATOM 1653 O O . LEU A 1 202 ? 6.405 2.771 -2.372 1.00 93.31 202 LEU A O 1
ATOM 1657 N N . TYR A 1 203 ? 7.190 1.589 -0.641 1.00 92.12 203 TYR A N 1
ATOM 1658 C CA . TYR A 1 203 ? 7.785 0.548 -1.483 1.00 92.12 203 TYR A CA 1
ATOM 1659 C C . TYR A 1 203 ? 6.752 -0.229 -2.312 1.00 92.12 203 TYR A C 1
ATOM 1661 O O . TYR A 1 203 ? 7.012 -0.403 -3.503 1.00 92.12 203 TYR A O 1
ATOM 1669 N N . PRO A 1 204 ? 5.578 -0.627 -1.782 1.00 92.31 204 PRO A N 1
ATOM 1670 C CA . PRO A 1 204 ? 4.534 -1.255 -2.588 1.00 92.31 204 PRO A CA 1
ATOM 1671 C C . PRO A 1 204 ? 4.037 -0.348 -3.720 1.00 92.31 204 PRO A C 1
ATOM 1673 O O . PRO A 1 204 ? 3.850 -0.808 -4.846 1.00 92.31 204 PRO A O 1
ATOM 1676 N N . LEU A 1 205 ? 3.879 0.957 -3.461 1.00 92.25 205 LEU A N 1
ATOM 1677 C CA . LEU A 1 205 ? 3.510 1.931 -4.495 1.00 92.25 205 LEU A CA 1
ATOM 1678 C C . LEU A 1 205 ? 4.588 2.071 -5.572 1.00 92.25 205 LEU A C 1
ATOM 1680 O O . LEU A 1 205 ? 4.273 2.061 -6.762 1.00 92.25 205 LEU A O 1
ATOM 1684 N N . LEU A 1 206 ? 5.855 2.183 -5.165 1.00 92.19 206 LEU A N 1
ATOM 1685 C CA . LEU A 1 206 ? 6.978 2.280 -6.094 1.00 92.19 206 LEU A CA 1
ATOM 1686 C C . LEU A 1 206 ? 7.120 1.013 -6.936 1.00 92.19 206 LEU A C 1
ATOM 1688 O O . LEU A 1 206 ? 7.310 1.126 -8.141 1.00 92.19 206 LEU A O 1
ATOM 1692 N N . ARG A 1 207 ? 6.974 -0.174 -6.337 1.00 90.94 207 ARG A N 1
ATOM 1693 C CA . ARG A 1 207 ? 7.016 -1.454 -7.053 1.00 90.94 207 ARG A CA 1
ATOM 1694 C C . ARG A 1 207 ? 5.957 -1.503 -8.155 1.00 90.94 207 ARG A C 1
ATOM 1696 O O . ARG A 1 207 ? 6.312 -1.684 -9.312 1.00 90.94 207 ARG A O 1
ATOM 1703 N N . ARG A 1 208 ? 4.695 -1.198 -7.828 1.00 91.56 208 ARG A N 1
ATOM 1704 C CA . ARG A 1 208 ? 3.595 -1.134 -8.813 1.00 91.56 208 ARG A CA 1
ATOM 1705 C C . ARG A 1 208 ? 3.848 -0.128 -9.935 1.00 91.56 208 ARG A C 1
ATOM 1707 O O . ARG A 1 208 ? 3.416 -0.323 -11.068 1.00 91.56 208 ARG A O 1
ATOM 1714 N N . PHE A 1 209 ? 4.499 0.990 -9.624 1.00 92.81 209 PHE A N 1
ATOM 1715 C CA . PHE A 1 209 ? 4.881 1.972 -10.635 1.00 92.81 209 PHE A CA 1
ATOM 1716 C C . PHE A 1 209 ? 5.996 1.440 -11.544 1.00 92.81 209 PHE A C 1
ATOM 1718 O O . PHE A 1 209 ? 5.899 1.562 -12.763 1.00 92.81 209 PHE A O 1
ATOM 1725 N N . ILE A 1 210 ? 7.022 0.817 -10.963 1.00 93.06 210 ILE A N 1
ATOM 1726 C CA . ILE A 1 210 ? 8.149 0.233 -11.694 1.00 93.06 210 ILE A CA 1
ATOM 1727 C C . ILE A 1 210 ? 7.677 -0.899 -12.607 1.00 93.06 210 ILE A C 1
ATOM 1729 O O . ILE A 1 210 ? 8.062 -0.897 -13.770 1.00 93.06 210 ILE A O 1
ATOM 1733 N N . GLU A 1 211 ? 6.804 -1.789 -12.132 1.00 92.69 211 GLU A N 1
ATOM 1734 C CA . GLU A 1 211 ? 6.143 -2.828 -12.938 1.00 92.69 211 GLU A CA 1
ATOM 1735 C C . GLU A 1 211 ? 5.535 -2.228 -14.216 1.00 92.69 211 GLU A C 1
ATOM 1737 O O . GLU A 1 211 ? 5.867 -2.632 -15.330 1.00 92.69 211 GLU A O 1
ATOM 1742 N N . LYS A 1 212 ? 4.738 -1.160 -14.075 1.00 94.75 212 LYS A N 1
ATOM 1743 C CA . LYS A 1 212 ? 4.141 -0.454 -15.221 1.00 94.75 212 LYS A CA 1
ATOM 1744 C C . LYS A 1 212 ? 5.179 0.205 -16.130 1.00 94.75 212 LYS A C 1
ATOM 1746 O O . LYS A 1 212 ? 4.991 0.242 -17.346 1.00 94.75 212 LYS A O 1
ATOM 1751 N N . CYS A 1 213 ? 6.267 0.741 -15.576 1.00 95.38 213 CYS A N 1
ATOM 1752 C CA . CYS A 1 213 ? 7.372 1.263 -16.379 1.00 95.38 213 CYS A CA 1
ATOM 1753 C C . CYS A 1 213 ? 8.058 0.150 -17.179 1.00 95.38 213 CYS A C 1
ATOM 1755 O O . CYS A 1 213 ? 8.353 0.349 -18.356 1.00 95.38 213 CYS A O 1
ATOM 1757 N N . VAL A 1 214 ? 8.293 -1.012 -16.567 1.00 95.25 214 VAL A N 1
ATOM 1758 C CA . VAL A 1 214 ? 8.865 -2.186 -17.235 1.00 95.25 214 VAL A CA 1
ATOM 1759 C C . VAL A 1 214 ? 7.959 -2.618 -18.381 1.00 95.25 214 VAL A C 1
ATOM 1761 O O . VAL A 1 214 ? 8.443 -2.729 -19.505 1.00 95.25 214 VAL A O 1
ATOM 1764 N N . ASP A 1 215 ? 6.655 -2.761 -18.145 1.00 95.06 215 ASP A N 1
ATOM 1765 C CA . ASP A 1 215 ? 5.688 -3.120 -19.188 1.00 95.06 215 ASP A CA 1
ATOM 1766 C C . ASP A 1 215 ? 5.681 -2.106 -20.343 1.00 95.06 215 ASP A C 1
ATOM 1768 O O . ASP A 1 215 ? 5.686 -2.490 -21.517 1.00 95.06 215 ASP A O 1
ATOM 1772 N N . TYR A 1 216 ? 5.762 -0.806 -20.031 1.00 95.50 216 TYR A N 1
ATOM 1773 C CA . TYR A 1 216 ? 5.917 0.241 -21.041 1.00 95.50 216 TYR A CA 1
ATOM 1774 C C . TYR A 1 216 ? 7.173 0.027 -21.894 1.00 95.50 216 TYR A C 1
ATOM 1776 O O . TYR A 1 216 ? 7.079 0.038 -23.119 1.00 95.50 216 TYR A O 1
ATOM 1784 N N . PHE A 1 217 ? 8.342 -0.206 -21.291 1.00 95.44 217 PHE A N 1
ATOM 1785 C CA . PHE A 1 217 ? 9.577 -0.445 -22.045 1.00 95.44 217 PHE A CA 1
ATOM 1786 C C . PHE A 1 217 ? 9.510 -1.739 -22.868 1.00 95.44 217 PHE A C 1
ATOM 1788 O O . PHE A 1 217 ? 9.899 -1.747 -24.038 1.00 95.44 217 PHE A O 1
ATOM 1795 N N . VAL A 1 218 ? 8.968 -2.813 -22.294 1.00 94.69 218 VAL A N 1
ATOM 1796 C CA . VAL A 1 218 ? 8.809 -4.118 -22.953 1.00 94.69 218 VAL A CA 1
ATOM 1797 C C . VAL A 1 218 ? 7.871 -4.032 -24.158 1.00 94.69 218 VAL A C 1
ATOM 1799 O O . VAL A 1 218 ? 8.093 -4.737 -25.143 1.00 94.69 218 VAL A O 1
ATOM 1802 N N . SER A 1 219 ? 6.897 -3.116 -24.165 1.00 94.31 219 SER A N 1
ATOM 1803 C CA . SER A 1 219 ? 6.022 -2.896 -25.328 1.00 94.31 219 SER A CA 1
ATOM 1804 C C . SER A 1 219 ? 6.785 -2.536 -26.619 1.00 94.31 219 SER A C 1
ATOM 1806 O O . SER A 1 219 ? 6.320 -2.829 -27.722 1.00 94.31 219 SER A O 1
ATOM 1808 N N . PHE A 1 220 ? 8.008 -1.997 -26.511 1.00 93.94 220 PHE A N 1
ATOM 1809 C CA . PHE A 1 220 ? 8.862 -1.658 -27.657 1.00 93.94 220 PHE A CA 1
ATOM 1810 C C . PHE A 1 220 ? 9.636 -2.851 -28.238 1.00 93.94 220 PHE A C 1
ATOM 1812 O O . PHE A 1 220 ? 10.345 -2.692 -29.235 1.00 93.94 220 PHE A O 1
ATOM 1819 N N . LEU A 1 221 ? 9.492 -4.056 -27.673 1.00 91.56 221 LEU A N 1
ATOM 1820 C CA . LEU A 1 221 ? 10.206 -5.255 -28.125 1.00 91.56 221 LEU A CA 1
ATOM 1821 C C . LEU A 1 221 ? 9.950 -5.577 -29.608 1.00 91.56 221 LEU A C 1
ATOM 1823 O O . LEU A 1 221 ? 10.839 -6.083 -30.297 1.00 91.56 221 LEU A O 1
ATOM 1827 N N . ASN A 1 222 ? 8.744 -5.293 -30.102 1.00 89.75 222 ASN A N 1
ATOM 1828 C CA . ASN A 1 222 ? 8.333 -5.552 -31.487 1.00 89.75 222 ASN A CA 1
ATOM 1829 C C . ASN A 1 222 ? 8.218 -4.284 -32.339 1.00 89.75 222 ASN A C 1
ATOM 1831 O O . ASN A 1 222 ? 7.809 -4.368 -33.493 1.00 89.75 222 ASN A O 1
ATOM 1835 N N . ASN A 1 223 ? 8.583 -3.121 -31.798 1.00 90.19 223 ASN A N 1
ATOM 1836 C CA . ASN A 1 223 ? 8.557 -1.883 -32.56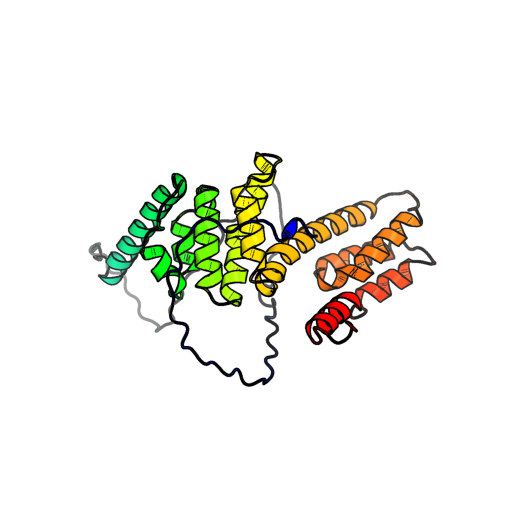4 1.00 90.19 223 ASN A CA 1
ATOM 1837 C C . ASN A 1 223 ? 9.613 -1.968 -33.692 1.00 90.19 223 ASN A C 1
ATOM 1839 O O . ASN A 1 223 ? 10.757 -2.306 -33.384 1.00 90.19 223 ASN A O 1
ATOM 1843 N N . PRO A 1 224 ? 9.288 -1.719 -34.973 1.00 84.88 224 PRO A N 1
ATOM 1844 C CA . PRO A 1 224 ? 10.271 -1.744 -36.059 1.00 84.88 224 PRO A CA 1
ATOM 1845 C C . PRO A 1 224 ? 11.254 -0.564 -36.012 1.00 84.88 224 PRO A C 1
ATOM 1847 O O . PRO A 1 224 ? 12.363 -0.675 -36.534 1.00 84.88 224 PRO A O 1
ATOM 1850 N N . ASP A 1 225 ? 10.893 0.531 -35.345 1.00 89.06 225 ASP A N 1
ATOM 1851 C CA . ASP A 1 225 ? 11.658 1.770 -35.367 1.00 89.06 225 ASP A CA 1
ATOM 1852 C C . ASP A 1 225 ? 12.954 1.696 -34.546 1.00 89.06 225 ASP A C 1
ATOM 1854 O O . ASP A 1 225 ? 13.115 0.922 -33.583 1.00 89.06 225 ASP A O 1
ATOM 1858 N N . VAL A 1 226 ? 13.899 2.554 -34.939 1.00 86.69 226 VAL A N 1
ATOM 1859 C CA . VAL A 1 226 ? 15.126 2.813 -34.185 1.00 86.69 226 VAL A CA 1
ATOM 1860 C C . VAL A 1 226 ? 14.777 3.672 -32.973 1.00 86.69 226 VAL A C 1
ATOM 1862 O O . VAL A 1 226 ? 14.254 4.777 -33.098 1.00 86.69 226 VAL A O 1
ATOM 1865 N N . LEU A 1 227 ? 15.079 3.158 -31.784 1.00 92.12 227 LEU A N 1
ATOM 1866 C CA . LEU A 1 227 ? 14.799 3.842 -30.525 1.00 92.12 227 LEU A CA 1
ATOM 1867 C C . LEU A 1 227 ? 15.789 4.990 -30.293 1.00 92.12 227 LEU A C 1
ATOM 1869 O O . LEU A 1 227 ? 16.963 4.910 -30.660 1.00 92.12 227 LEU A O 1
ATOM 1873 N N . THR A 1 228 ? 15.313 6.059 -29.659 1.00 94.25 228 THR A N 1
ATOM 1874 C CA . THR A 1 228 ? 16.110 7.266 -29.415 1.00 94.25 228 THR A CA 1
ATOM 1875 C C . THR A 1 228 ? 17.121 7.067 -28.286 1.00 94.25 228 THR A C 1
ATOM 1877 O O . THR A 1 228 ? 16.939 6.233 -27.402 1.00 94.25 228 THR A O 1
ATOM 1880 N N . VAL A 1 229 ? 18.170 7.896 -28.263 1.00 93.38 229 VAL A N 1
ATOM 1881 C CA . VAL A 1 229 ? 19.134 7.945 -27.147 1.00 93.38 229 VAL A CA 1
ATOM 1882 C C . VAL A 1 229 ? 18.420 8.164 -25.811 1.00 93.38 229 VAL A C 1
ATOM 1884 O O . VAL A 1 229 ? 18.684 7.436 -24.859 1.00 93.38 229 VAL A O 1
ATOM 1887 N N . ASN A 1 230 ? 17.455 9.090 -25.768 1.00 93.88 230 ASN A N 1
ATOM 1888 C CA . ASN A 1 230 ? 16.684 9.384 -24.559 1.00 93.88 230 ASN A CA 1
ATOM 1889 C C . ASN A 1 230 ? 15.937 8.155 -24.034 1.00 93.88 230 ASN A C 1
ATOM 1891 O O . ASN A 1 230 ? 15.892 7.964 -22.826 1.00 93.88 230 ASN A O 1
ATOM 1895 N N . TRP A 1 231 ? 15.407 7.297 -24.913 1.00 95.31 231 TRP A N 1
ATOM 1896 C CA . TRP A 1 231 ? 14.752 6.056 -24.496 1.00 95.31 231 TRP A CA 1
ATOM 1897 C C . TRP A 1 231 ? 15.719 5.143 -23.724 1.00 95.31 231 TRP A C 1
ATOM 1899 O O . TRP A 1 231 ? 15.391 4.686 -22.629 1.00 95.31 231 TRP A O 1
ATOM 1909 N N . TYR A 1 232 ? 16.940 4.946 -24.236 1.00 94.25 232 TYR A N 1
ATOM 1910 C CA . TYR A 1 232 ? 17.960 4.140 -23.553 1.00 94.25 232 TYR A CA 1
ATOM 1911 C C . TYR A 1 232 ? 18.471 4.810 -22.277 1.00 94.25 232 TYR A C 1
ATOM 1913 O O . TYR A 1 232 ? 18.701 4.123 -21.286 1.00 94.25 232 TYR A O 1
ATOM 1921 N N . THR A 1 233 ? 18.620 6.138 -22.271 1.00 94.25 233 THR A N 1
ATOM 1922 C CA . THR A 1 233 ? 18.995 6.896 -21.070 1.00 94.25 233 THR A CA 1
ATOM 1923 C C . THR A 1 233 ? 17.932 6.770 -19.977 1.00 94.25 233 THR A C 1
ATOM 1925 O O . THR A 1 233 ? 18.274 6.537 -18.820 1.00 94.25 233 THR A O 1
ATOM 1928 N N . SER A 1 234 ? 16.646 6.850 -20.327 1.00 95.69 234 SER A N 1
ATOM 1929 C CA . SER A 1 234 ? 15.543 6.643 -19.384 1.00 95.69 234 SER A CA 1
ATOM 1930 C C . SER A 1 234 ? 15.511 5.213 -18.843 1.00 95.69 234 SER A C 1
ATOM 1932 O O . SER A 1 234 ? 15.337 5.031 -17.639 1.00 95.69 234 SER A O 1
ATOM 1934 N N . LEU A 1 235 ? 15.726 4.204 -19.695 1.00 94.75 235 LEU A N 1
ATOM 1935 C CA . LEU A 1 235 ? 15.795 2.806 -19.263 1.00 94.75 235 LEU A CA 1
ATOM 1936 C C . LEU A 1 235 ? 16.993 2.556 -18.334 1.00 94.75 235 LEU A C 1
ATOM 1938 O O . LEU A 1 235 ? 16.852 1.908 -17.299 1.00 94.75 235 LEU A O 1
ATOM 1942 N N . LEU A 1 236 ? 18.161 3.102 -18.672 1.00 93.31 236 LEU A N 1
ATOM 1943 C CA . LEU A 1 236 ? 19.354 3.012 -17.837 1.00 93.31 236 LEU A CA 1
ATOM 1944 C C . LEU A 1 236 ? 19.113 3.627 -16.455 1.00 93.31 236 LEU A C 1
ATOM 1946 O O . LEU A 1 236 ? 19.417 2.988 -15.451 1.00 93.31 236 LEU A O 1
ATOM 1950 N N . LEU A 1 237 ? 18.514 4.820 -16.399 1.00 92.12 237 LEU A N 1
ATOM 1951 C CA . LEU A 1 237 ? 18.209 5.510 -15.146 1.00 92.12 237 LEU A CA 1
ATOM 1952 C C . LEU A 1 237 ? 17.192 4.738 -14.292 1.00 92.12 237 LEU A C 1
ATOM 1954 O O . LEU A 1 237 ? 17.322 4.702 -13.066 1.00 92.12 237 LEU A O 1
ATOM 1958 N N . LEU A 1 238 ? 16.197 4.108 -14.927 1.00 92.69 238 LEU A N 1
ATOM 1959 C CA . LEU A 1 238 ? 15.240 3.241 -14.242 1.00 92.69 238 LEU A CA 1
ATOM 1960 C C . LEU A 1 238 ? 15.970 2.066 -13.577 1.00 92.69 238 LEU A C 1
ATOM 1962 O O . LEU A 1 238 ? 15.821 1.852 -12.374 1.00 92.69 238 LEU A O 1
ATOM 1966 N N . VAL A 1 239 ? 16.794 1.337 -14.338 1.00 91.75 239 VAL A N 1
ATOM 1967 C CA . VAL A 1 239 ? 17.529 0.177 -13.820 1.00 91.75 239 VAL A CA 1
ATOM 1968 C C . VAL A 1 239 ? 18.504 0.610 -12.725 1.00 91.75 239 VAL A C 1
ATOM 1970 O O . VAL A 1 239 ? 18.438 0.050 -11.641 1.00 91.75 239 VAL A O 1
ATOM 1973 N N . GLN A 1 240 ? 19.334 1.635 -12.950 1.00 90.31 240 GLN A N 1
ATOM 1974 C CA . GLN A 1 240 ? 20.378 2.104 -12.018 1.00 90.31 240 GLN A CA 1
ATOM 1975 C C . GLN A 1 240 ? 19.877 2.613 -10.661 1.00 90.31 240 GLN A C 1
ATOM 1977 O O . GLN A 1 240 ? 20.648 2.619 -9.699 1.00 90.31 240 GLN A O 1
ATOM 1982 N N . ASN A 1 241 ? 18.628 3.069 -10.571 1.00 88.44 241 ASN A N 1
ATOM 1983 C CA . ASN A 1 241 ? 18.074 3.580 -9.317 1.00 88.44 241 ASN A CA 1
ATOM 1984 C C . ASN A 1 241 ? 17.132 2.585 -8.639 1.00 88.44 241 ASN A C 1
ATOM 1986 O O . ASN A 1 241 ? 17.036 2.581 -7.410 1.00 88.44 241 ASN A O 1
ATOM 1990 N N . TYR A 1 242 ? 16.450 1.740 -9.417 1.00 89.69 242 TYR A N 1
ATOM 1991 C CA . TYR A 1 242 ? 15.311 0.968 -8.927 1.00 89.69 242 TYR A CA 1
ATOM 1992 C C . TYR A 1 242 ? 15.437 -0.550 -9.083 1.00 89.69 242 TYR A C 1
ATOM 1994 O O . TYR A 1 242 ? 14.506 -1.256 -8.704 1.00 89.69 242 TYR A O 1
ATOM 2002 N N . ARG A 1 243 ? 16.577 -1.102 -9.525 1.00 87.12 243 ARG A N 1
ATOM 2003 C CA . ARG A 1 243 ? 16.750 -2.569 -9.643 1.00 87.12 243 ARG A CA 1
ATOM 2004 C C . ARG A 1 243 ? 16.437 -3.336 -8.369 1.00 87.12 243 ARG A C 1
ATOM 2006 O O . ARG A 1 243 ? 15.972 -4.465 -8.444 1.00 87.12 243 ARG A O 1
ATOM 2013 N N . ALA A 1 244 ? 16.728 -2.775 -7.195 1.00 85.94 244 ALA A N 1
ATOM 2014 C CA . ALA A 1 244 ? 16.465 -3.448 -5.918 1.00 85.94 244 ALA A CA 1
ATOM 2015 C C . ALA A 1 244 ? 14.963 -3.651 -5.641 1.00 85.94 244 ALA A C 1
ATOM 2017 O O . ALA A 1 244 ? 14.603 -4.451 -4.782 1.00 85.94 244 ALA A O 1
ATOM 2018 N N . LEU A 1 245 ? 14.104 -2.912 -6.345 1.00 86.56 245 LEU A N 1
ATOM 2019 C CA . LEU A 1 245 ? 12.652 -3.033 -6.279 1.00 86.56 245 LEU A CA 1
ATOM 2020 C C . LEU A 1 245 ? 12.083 -3.884 -7.424 1.00 86.56 245 LEU A C 1
ATOM 2022 O O . LEU A 1 245 ? 10.896 -4.189 -7.379 1.00 86.56 245 LEU A O 1
ATOM 2026 N N . MET A 1 246 ? 12.910 -4.282 -8.398 1.00 88.88 246 MET A N 1
ATOM 2027 C CA . MET A 1 246 ? 12.512 -5.146 -9.510 1.00 88.88 246 MET A CA 1
ATOM 2028 C C . MET A 1 246 ? 12.654 -6.630 -9.149 1.00 88.88 246 MET A C 1
ATOM 2030 O O . MET A 1 246 ? 13.648 -7.024 -8.527 1.00 88.88 246 MET A O 1
ATOM 2034 N N . GLY A 1 247 ? 11.673 -7.440 -9.546 1.00 87.56 247 GLY A N 1
ATOM 2035 C CA . GLY A 1 247 ? 11.713 -8.904 -9.470 1.00 87.56 247 GLY A CA 1
ATOM 2036 C C . GLY A 1 247 ? 12.533 -9.537 -10.600 1.00 87.56 247 GLY A C 1
ATOM 2037 O O . GLY A 1 247 ? 12.859 -8.881 -11.589 1.00 87.56 247 GLY A O 1
ATOM 2038 N N . ASP A 1 248 ? 12.860 -10.823 -10.475 1.00 88.69 248 ASP A N 1
ATOM 2039 C CA . ASP A 1 248 ? 13.710 -11.513 -11.458 1.00 88.69 248 ASP A CA 1
ATOM 2040 C C . ASP A 1 248 ? 13.040 -11.628 -12.840 1.00 88.69 248 ASP A C 1
ATOM 2042 O O . ASP A 1 248 ? 13.697 -11.411 -13.859 1.00 88.69 248 ASP A O 1
ATOM 2046 N N . ASP A 1 249 ? 11.719 -11.829 -12.884 1.00 91.69 249 ASP A N 1
ATOM 2047 C CA . ASP A 1 249 ? 10.938 -11.854 -14.129 1.00 91.69 249 ASP A CA 1
ATOM 2048 C C . ASP A 1 249 ? 11.009 -10.526 -14.898 1.00 91.69 249 ASP A C 1
ATOM 2050 O O . ASP A 1 249 ? 11.123 -10.497 -16.124 1.00 91.69 249 ASP A O 1
ATOM 2054 N N . GLU A 1 250 ? 10.947 -9.399 -14.187 1.00 92.50 250 GLU A N 1
ATOM 2055 C CA . GLU A 1 250 ? 11.038 -8.060 -14.778 1.00 92.50 250 GLU A CA 1
ATOM 2056 C C . GLU A 1 250 ? 12.435 -7.804 -15.339 1.00 92.50 250 GLU A C 1
ATOM 2058 O O . GLU A 1 250 ? 12.579 -7.269 -16.443 1.00 92.50 250 GLU A O 1
ATOM 2063 N N . ILE A 1 251 ? 13.464 -8.223 -14.599 1.00 91.81 251 ILE A N 1
ATOM 2064 C CA . ILE A 1 251 ? 14.852 -8.130 -15.043 1.00 91.81 251 ILE A CA 1
ATOM 2065 C C . ILE A 1 251 ? 15.065 -8.974 -16.300 1.00 91.81 251 ILE A C 1
ATOM 2067 O O . ILE A 1 251 ? 15.666 -8.475 -17.251 1.00 91.81 251 ILE A O 1
ATOM 2071 N N . GLU A 1 252 ? 14.527 -10.195 -16.366 1.00 92.06 252 GLU A N 1
ATOM 2072 C CA . GLU A 1 252 ? 14.661 -11.034 -17.561 1.00 92.06 252 GLU A CA 1
ATOM 2073 C C . GLU A 1 252 ? 13.911 -10.443 -18.765 1.00 92.06 252 GLU A C 1
ATOM 2075 O O . GLU A 1 252 ? 14.464 -10.381 -19.867 1.00 92.06 252 GLU A O 1
ATOM 2080 N N . LYS A 1 253 ? 12.698 -9.902 -18.571 1.00 94.00 253 LYS A N 1
ATOM 2081 C CA . LYS A 1 253 ? 11.970 -9.179 -19.631 1.00 94.00 253 LYS A CA 1
ATOM 2082 C C . LYS A 1 253 ? 12.796 -8.016 -20.194 1.00 94.00 253 LYS A C 1
ATOM 2084 O O . LYS A 1 253 ? 12.916 -7.871 -21.415 1.00 94.00 253 LYS A O 1
ATOM 2089 N N . LEU A 1 254 ? 13.390 -7.194 -19.324 1.00 94.12 254 LEU A N 1
ATOM 2090 C CA . LEU A 1 254 ? 14.239 -6.077 -19.747 1.00 94.12 254 LEU A CA 1
ATOM 2091 C C . LEU A 1 254 ? 15.535 -6.556 -20.405 1.00 94.12 254 LEU A C 1
ATOM 2093 O O . LEU A 1 254 ? 16.006 -5.940 -21.361 1.00 94.12 254 LEU A O 1
ATOM 2097 N N . ARG A 1 255 ? 16.121 -7.652 -19.924 1.00 93.31 255 ARG A N 1
ATOM 2098 C CA . ARG A 1 255 ? 17.324 -8.243 -20.506 1.00 93.31 255 ARG A CA 1
ATOM 2099 C C . ARG A 1 255 ? 17.068 -8.680 -21.949 1.00 93.31 255 ARG A C 1
ATOM 2101 O O . ARG A 1 255 ? 17.822 -8.287 -22.839 1.00 93.31 255 ARG A O 1
ATOM 2108 N N . ILE A 1 256 ? 15.976 -9.407 -22.201 1.00 93.06 256 ILE A N 1
ATOM 2109 C CA . ILE A 1 256 ? 15.550 -9.813 -23.551 1.00 93.06 256 ILE A CA 1
ATOM 2110 C C . ILE A 1 256 ? 15.344 -8.581 -24.445 1.00 93.06 256 ILE A C 1
ATOM 2112 O O . ILE A 1 256 ? 15.822 -8.548 -25.583 1.00 93.06 256 ILE A O 1
ATOM 2116 N N . LEU A 1 257 ? 14.690 -7.540 -23.919 1.00 94.00 257 LEU A N 1
ATOM 2117 C CA . LEU A 1 257 ? 14.484 -6.274 -24.623 1.00 94.00 257 LEU A CA 1
ATOM 2118 C C . LEU A 1 257 ? 15.807 -5.620 -25.039 1.00 94.00 257 LEU A C 1
ATOM 2120 O O . LEU A 1 257 ? 15.974 -5.288 -26.211 1.00 94.00 257 LEU A O 1
ATOM 2124 N N . VAL A 1 258 ? 16.755 -5.469 -24.114 1.00 93.06 258 VAL A N 1
ATOM 2125 C CA . VAL A 1 258 ? 18.053 -4.821 -24.369 1.00 93.06 258 VAL A CA 1
ATOM 2126 C C . VAL A 1 258 ? 18.923 -5.642 -25.325 1.00 93.06 258 VAL A C 1
ATOM 2128 O O . VAL A 1 258 ? 19.662 -5.063 -26.124 1.00 93.06 258 VAL A O 1
ATOM 2131 N N . MET A 1 259 ? 18.820 -6.975 -25.288 1.00 91.19 259 MET A N 1
ATOM 2132 C CA . MET A 1 259 ? 19.507 -7.854 -26.239 1.00 91.19 259 MET A CA 1
ATOM 2133 C C . MET A 1 259 ? 18.942 -7.719 -27.657 1.00 91.19 259 MET A C 1
ATOM 2135 O O . MET A 1 259 ? 19.711 -7.666 -28.616 1.00 91.19 259 MET A O 1
ATOM 2139 N N . LYS A 1 260 ? 17.613 -7.627 -27.803 1.00 91.62 260 LYS A N 1
ATOM 2140 C CA . LYS A 1 260 ? 16.958 -7.463 -29.111 1.00 91.62 260 LYS A CA 1
ATOM 2141 C C . LYS A 1 260 ? 17.138 -6.051 -29.676 1.00 91.62 260 LYS A C 1
ATOM 2143 O O . LYS A 1 260 ? 17.373 -5.883 -30.869 1.00 91.62 260 LYS A O 1
ATOM 2148 N N . LYS A 1 261 ? 17.041 -5.029 -28.823 1.00 89.69 261 LYS A N 1
ATOM 2149 C CA . LYS A 1 261 ? 17.225 -3.608 -29.147 1.00 89.69 261 LYS A CA 1
ATOM 2150 C C . LYS A 1 261 ? 18.618 -3.150 -28.712 1.00 89.69 261 LYS A C 1
ATOM 2152 O O . LYS A 1 261 ? 18.774 -2.325 -27.817 1.00 89.69 261 LYS A O 1
ATOM 2157 N N . ASN A 1 262 ? 19.645 -3.735 -29.325 1.00 88.38 262 ASN A N 1
ATOM 2158 C CA . ASN A 1 262 ? 21.029 -3.450 -28.960 1.00 88.38 262 ASN A CA 1
ATOM 2159 C C . ASN A 1 262 ? 21.448 -2.036 -29.405 1.00 88.38 262 ASN A C 1
ATOM 2161 O O . ASN A 1 262 ? 21.354 -1.691 -30.583 1.00 88.38 262 ASN A O 1
ATOM 2165 N N . HIS A 1 263 ? 21.961 -1.240 -28.468 1.00 89.19 263 HIS A N 1
ATOM 2166 C CA . HIS A 1 263 ? 22.582 0.051 -28.714 1.00 89.19 263 HIS A CA 1
ATOM 2167 C C . HIS A 1 263 ? 24.054 0.033 -28.256 1.00 89.19 263 HIS A C 1
ATOM 2169 O O . HIS A 1 263 ? 24.310 -0.188 -27.065 1.00 89.19 263 HIS A O 1
ATOM 2175 N N . PRO A 1 264 ? 25.027 0.383 -29.126 1.00 87.06 264 PRO A N 1
ATOM 2176 C CA . PRO A 1 264 ? 26.463 0.215 -28.862 1.00 87.06 264 PRO A CA 1
ATOM 2177 C C . PRO A 1 264 ? 26.973 0.846 -27.561 1.00 87.06 264 PRO A C 1
ATOM 2179 O O . PRO A 1 264 ? 27.858 0.297 -26.910 1.00 87.06 264 PRO A O 1
ATOM 2182 N N . LYS A 1 265 ? 26.419 2.005 -27.180 1.00 88.25 265 LYS A N 1
ATOM 2183 C CA . LYS A 1 265 ? 26.850 2.756 -25.988 1.00 88.25 265 LYS A CA 1
ATOM 2184 C C . LYS A 1 265 ? 26.105 2.397 -24.701 1.00 88.25 265 LYS A C 1
ATOM 2186 O O . LYS A 1 265 ? 26.687 2.530 -23.638 1.00 88.25 265 LYS A O 1
ATOM 2191 N N . PHE A 1 266 ? 24.845 1.961 -24.783 1.00 90.00 266 PHE A N 1
ATOM 2192 C CA . PHE A 1 266 ? 23.970 1.871 -23.604 1.00 90.00 266 PHE A CA 1
ATOM 2193 C C . PHE A 1 266 ? 23.688 0.429 -23.189 1.00 90.00 266 PHE A C 1
ATOM 2195 O O . PHE A 1 266 ? 23.684 0.143 -21.998 1.00 90.00 266 PHE A O 1
ATOM 2202 N N . SER A 1 267 ? 23.509 -0.504 -24.131 1.00 89.12 267 SER A N 1
ATOM 2203 C CA . SER A 1 267 ? 23.067 -1.867 -23.803 1.00 89.12 267 SER A CA 1
ATOM 2204 C C . SER A 1 267 ? 23.997 -2.580 -22.823 1.00 89.12 267 SER A C 1
ATOM 2206 O O . SER A 1 267 ? 23.526 -3.168 -21.854 1.00 89.12 267 SER A O 1
ATOM 2208 N N . ASN A 1 268 ? 25.315 -2.458 -22.998 1.00 88.31 268 ASN A N 1
ATOM 2209 C CA . ASN A 1 268 ? 26.286 -3.037 -22.064 1.00 88.31 268 ASN A CA 1
ATOM 2210 C C . ASN A 1 268 ? 26.214 -2.413 -20.663 1.00 88.31 268 ASN A C 1
ATOM 2212 O O . ASN A 1 268 ? 26.411 -3.108 -19.670 1.00 88.31 268 ASN A O 1
ATOM 2216 N N . GLU A 1 269 ? 25.949 -1.111 -20.567 1.00 89.69 269 GLU A N 1
ATOM 2217 C CA . GLU A 1 269 ? 25.848 -0.409 -19.286 1.00 89.69 269 GLU A CA 1
ATOM 2218 C C . GLU A 1 269 ? 24.558 -0.771 -18.544 1.00 89.69 269 GLU A C 1
ATOM 2220 O O . GLU A 1 269 ? 24.582 -1.027 -17.337 1.00 89.69 269 GLU A O 1
ATOM 2225 N N . ILE A 1 270 ? 23.447 -0.869 -19.280 1.00 91.00 270 ILE A N 1
ATOM 2226 C CA . ILE A 1 270 ? 22.156 -1.296 -18.740 1.00 91.00 270 ILE A CA 1
ATOM 2227 C C . ILE A 1 270 ? 22.272 -2.737 -18.225 1.00 91.00 270 ILE A C 1
ATOM 2229 O O . ILE A 1 270 ? 21.941 -2.992 -17.070 1.00 91.00 270 ILE A O 1
ATOM 2233 N N . LEU A 1 271 ? 22.816 -3.663 -19.027 1.00 90.31 271 LEU A N 1
ATOM 2234 C CA . LEU A 1 271 ? 23.006 -5.062 -18.620 1.00 90.31 271 LEU A CA 1
ATOM 2235 C C . LEU A 1 271 ? 23.911 -5.183 -17.387 1.00 90.31 271 LEU A C 1
ATOM 2237 O O . LEU A 1 271 ? 23.580 -5.910 -16.455 1.00 90.31 271 LEU A O 1
ATOM 2241 N N . LYS A 1 272 ? 25.020 -4.433 -17.326 1.00 88.75 272 LYS A N 1
ATOM 2242 C CA . LYS A 1 272 ? 25.874 -4.397 -16.125 1.00 88.75 272 LYS A CA 1
ATOM 2243 C C . LYS A 1 272 ? 25.101 -3.925 -14.897 1.00 88.75 272 LYS A C 1
ATOM 2245 O O . LYS A 1 272 ? 25.264 -4.494 -13.824 1.00 88.75 272 LYS A O 1
ATOM 2250 N N . SER A 1 273 ? 24.249 -2.917 -15.056 1.00 86.19 273 SER A N 1
ATOM 2251 C CA . SER A 1 273 ? 23.462 -2.342 -13.965 1.00 86.19 273 SER A CA 1
ATOM 2252 C C . SER A 1 273 ? 22.360 -3.288 -13.462 1.00 86.19 273 SER A C 1
ATOM 2254 O O . SER A 1 273 ? 22.020 -3.229 -12.286 1.00 86.19 273 SER A O 1
ATOM 2256 N N . MET A 1 274 ? 21.846 -4.204 -14.291 1.00 85.94 274 MET A N 1
ATOM 2257 C CA . MET A 1 274 ? 20.876 -5.230 -13.862 1.00 85.94 274 MET A CA 1
ATOM 2258 C C . MET A 1 274 ? 21.477 -6.237 -12.866 1.00 85.94 274 MET A C 1
ATOM 2260 O O . MET A 1 274 ? 20.825 -6.620 -11.892 1.00 85.94 274 MET A O 1
ATOM 2264 N N . TYR A 1 275 ? 22.730 -6.645 -13.095 1.00 80.44 275 TYR A N 1
ATOM 2265 C CA . TYR A 1 275 ? 23.417 -7.672 -12.298 1.00 80.44 275 TYR A CA 1
ATOM 2266 C C . TYR A 1 275 ? 24.419 -7.106 -11.285 1.00 80.44 275 TYR A C 1
ATOM 2268 O O . TYR A 1 275 ? 24.985 -7.853 -10.488 1.00 80.44 275 TYR A O 1
ATOM 2276 N N . SER A 1 276 ? 24.637 -5.791 -11.284 1.00 73.62 276 SER A N 1
ATOM 2277 C CA . SER A 1 276 ? 25.449 -5.127 -10.270 1.00 73.62 276 SER A CA 1
ATOM 2278 C C . SER A 1 276 ? 24.623 -4.882 -8.995 1.00 73.62 276 SER A C 1
ATOM 2280 O O . SER A 1 276 ? 23.507 -4.358 -9.077 1.00 73.62 276 SER A O 1
ATOM 2282 N N . PRO A 1 277 ? 25.135 -5.229 -7.798 1.00 56.09 277 PRO A N 1
ATOM 2283 C CA . PRO A 1 277 ? 24.478 -4.901 -6.536 1.00 56.09 277 PRO A CA 1
ATOM 2284 C C . PRO A 1 277 ? 24.449 -3.373 -6.356 1.00 56.09 277 PRO A C 1
ATOM 2286 O O . PRO A 1 277 ? 25.479 -2.708 -6.301 1.00 56.09 277 PRO A O 1
ATOM 2289 N N . MET A 1 278 ? 23.252 -2.793 -6.326 1.00 61.12 278 MET A N 1
ATOM 2290 C CA . MET A 1 278 ? 23.059 -1.383 -6.662 1.00 61.12 278 MET A CA 1
ATOM 2291 C C . MET A 1 278 ? 23.360 -0.373 -5.542 1.00 61.12 278 MET A C 1
ATOM 2293 O O . MET A 1 278 ? 22.966 -0.532 -4.387 1.00 61.12 278 MET A O 1
ATOM 2297 N N . SER A 1 279 ? 23.987 0.733 -5.960 1.00 60.44 279 SER A N 1
ATOM 2298 C CA . SER A 1 279 ? 24.528 1.856 -5.183 1.00 60.44 279 SER A CA 1
ATOM 2299 C C . SER A 1 279 ? 23.502 2.714 -4.416 1.00 60.44 279 SER A C 1
ATOM 2301 O O . SER A 1 279 ? 23.863 3.275 -3.389 1.00 60.44 279 SER A O 1
ATOM 2303 N N . LEU A 1 280 ? 22.234 2.827 -4.834 1.00 52.09 280 LEU A N 1
ATOM 2304 C CA . LEU A 1 280 ? 21.286 3.760 -4.192 1.00 52.09 280 LEU A CA 1
ATOM 2305 C C . LEU A 1 280 ? 20.643 3.203 -2.912 1.00 52.09 280 LEU A C 1
ATOM 2307 O O . LEU A 1 280 ? 20.569 3.896 -1.905 1.00 52.09 280 LEU A O 1
ATOM 2311 N N . MET A 1 281 ? 20.241 1.930 -2.909 1.00 52.28 281 MET A N 1
ATOM 2312 C CA . MET A 1 281 ? 19.733 1.260 -1.702 1.00 52.28 281 MET A CA 1
ATOM 2313 C C . MET A 1 281 ? 20.834 1.044 -0.659 1.00 52.28 281 MET A C 1
ATOM 2315 O O . MET A 1 281 ? 20.555 1.129 0.534 1.00 52.28 281 MET A O 1
ATOM 2319 N N . ASN A 1 282 ? 22.079 0.825 -1.095 1.00 54.88 282 ASN A N 1
ATOM 2320 C CA . ASN A 1 282 ? 23.235 0.826 -0.198 1.00 54.88 282 ASN A CA 1
ATOM 2321 C C . ASN A 1 282 ? 23.466 2.227 0.382 1.00 54.88 282 ASN A C 1
ATOM 2323 O O . ASN A 1 282 ? 23.496 2.353 1.596 1.00 54.88 282 ASN A O 1
ATOM 2327 N N . LYS A 1 283 ? 23.446 3.290 -0.438 1.00 53.97 283 LYS A N 1
ATOM 2328 C CA . LYS A 1 283 ? 23.510 4.679 0.054 1.00 53.97 283 LYS A CA 1
ATOM 2329 C C . LYS A 1 283 ? 22.387 5.026 1.034 1.00 53.97 283 LYS A C 1
ATOM 2331 O O . LYS A 1 283 ? 22.657 5.640 2.053 1.00 53.97 283 LYS A O 1
ATOM 2336 N N . ILE A 1 284 ? 21.141 4.616 0.780 1.00 55.56 284 ILE A N 1
ATOM 2337 C CA . ILE A 1 284 ? 20.015 4.853 1.703 1.00 55.56 284 ILE A CA 1
ATOM 2338 C C . ILE A 1 284 ? 20.188 4.055 3.002 1.00 55.56 284 ILE A C 1
ATOM 2340 O O . ILE A 1 284 ? 19.912 4.578 4.078 1.00 55.56 284 ILE A O 1
ATOM 2344 N N . LYS A 1 285 ? 20.657 2.803 2.931 1.00 52.56 285 LYS A N 1
ATOM 2345 C CA . LYS A 1 285 ? 20.967 1.995 4.122 1.00 52.56 285 LYS A CA 1
ATOM 2346 C C . LYS A 1 285 ? 22.141 2.560 4.922 1.00 52.56 285 LYS A C 1
ATOM 2348 O O . LYS A 1 285 ? 22.091 2.502 6.146 1.00 52.56 285 LYS A O 1
ATOM 2353 N N . ASP A 1 286 ? 23.152 3.104 4.255 1.00 53.59 286 ASP A N 1
ATOM 2354 C CA . ASP A 1 286 ? 24.314 3.732 4.886 1.00 53.59 286 ASP A CA 1
ATOM 2355 C C . ASP A 1 286 ? 23.920 5.065 5.543 1.00 53.59 286 ASP A C 1
ATOM 2357 O O . ASP A 1 286 ? 24.245 5.291 6.706 1.00 53.59 286 ASP A O 1
ATOM 2361 N N . LEU A 1 287 ? 23.092 5.879 4.875 1.00 47.31 287 LEU A N 1
ATOM 2362 C CA . LEU A 1 287 ? 22.488 7.090 5.450 1.00 47.31 287 LEU A CA 1
ATOM 2363 C C . LEU A 1 287 ? 21.552 6.782 6.632 1.00 47.31 287 LEU A C 1
ATOM 2365 O O . LEU A 1 287 ? 21.471 7.556 7.578 1.00 47.31 287 LEU A O 1
ATOM 2369 N N . ALA A 1 288 ? 20.861 5.639 6.616 1.00 51.53 288 ALA A N 1
ATOM 2370 C CA . ALA A 1 288 ? 20.011 5.200 7.725 1.00 51.53 288 ALA A CA 1
ATOM 2371 C C . ALA A 1 288 ? 20.795 4.588 8.904 1.00 51.53 288 ALA A C 1
ATOM 2373 O O . ALA A 1 288 ? 20.241 4.468 9.997 1.00 51.53 288 ALA A O 1
ATOM 2374 N N . LYS A 1 289 ? 22.057 4.181 8.701 1.00 51.59 289 LYS A N 1
ATOM 2375 C CA . LYS A 1 289 ? 22.959 3.695 9.761 1.00 51.59 289 LYS A CA 1
ATOM 2376 C C . LYS A 1 289 ? 23.707 4.821 10.473 1.00 51.59 289 LYS A C 1
ATOM 2378 O O . LYS A 1 289 ? 24.064 4.641 11.632 1.00 51.59 289 LYS A O 1
ATOM 2383 N N . HIS A 1 290 ? 23.900 5.959 9.810 1.00 48.72 290 HIS A N 1
ATOM 2384 C CA . HIS A 1 290 ? 24.560 7.139 10.369 1.00 48.72 290 HIS A CA 1
ATOM 2385 C C . HIS A 1 290 ? 23.650 8.374 10.265 1.00 48.72 290 HIS A C 1
ATOM 2387 O O . HIS A 1 290 ? 23.869 9.234 9.412 1.00 48.72 290 HIS A O 1
ATOM 2393 N N . PRO A 1 291 ? 22.602 8.485 11.102 1.00 46.75 291 PRO A N 1
ATOM 2394 C CA . PRO A 1 291 ? 21.914 9.753 11.264 1.00 46.75 291 PRO A CA 1
ATOM 2395 C C . PRO A 1 291 ? 22.847 10.696 12.040 1.00 46.75 291 PRO A C 1
ATOM 2397 O O . PRO A 1 291 ? 23.272 10.363 13.142 1.00 46.75 291 PRO A O 1
ATOM 2400 N N . SER A 1 292 ? 23.141 11.863 11.461 1.00 49.00 292 SER A N 1
ATOM 2401 C CA . SER A 1 292 ? 23.896 13.000 12.026 1.00 49.00 292 SER A CA 1
ATOM 2402 C C . SER A 1 292 ? 25.402 12.822 12.282 1.00 49.00 292 SER A C 1
ATOM 2404 O O . SER A 1 292 ? 25.807 12.367 13.344 1.00 49.00 292 SER A O 1
ATOM 2406 N N . GLU A 1 293 ? 26.215 13.346 11.358 1.00 40.06 293 GLU A N 1
ATOM 2407 C CA . GLU A 1 293 ? 27.502 13.989 11.698 1.00 40.06 293 GLU A CA 1
ATOM 2408 C C . GLU A 1 293 ? 27.730 15.346 10.997 1.00 40.06 293 GLU A C 1
ATOM 2410 O O . GLU A 1 293 ? 28.576 16.107 11.446 1.00 40.06 293 GLU A O 1
ATOM 2415 N N . ASP A 1 294 ? 26.914 15.745 10.011 1.00 41.41 294 ASP A N 1
ATOM 2416 C CA . ASP A 1 294 ? 27.080 17.042 9.334 1.00 41.41 294 ASP A CA 1
ATOM 2417 C C . ASP A 1 294 ? 25.937 18.021 9.642 1.00 41.41 294 ASP A C 1
ATOM 2419 O O . ASP A 1 294 ? 25.034 18.246 8.836 1.00 41.41 294 ASP A O 1
ATOM 2423 N N . MET A 1 295 ? 25.992 18.618 10.832 1.00 35.44 295 MET A N 1
ATOM 2424 C CA . MET A 1 295 ? 25.497 19.975 11.089 1.00 35.44 295 MET A CA 1
ATOM 2425 C C . MET A 1 295 ? 26.429 20.640 12.108 1.00 35.44 295 MET A C 1
ATOM 2427 O O . MET A 1 295 ? 26.205 20.559 13.316 1.00 35.44 295 MET A O 1
ATOM 2431 N N . VAL A 1 296 ? 27.479 21.281 11.591 1.00 33.75 296 VAL A N 1
ATOM 2432 C CA . VAL A 1 296 ? 28.152 22.418 12.238 1.00 33.75 296 VAL A CA 1
ATOM 2433 C C . VAL A 1 296 ? 27.701 23.679 11.519 1.00 33.75 296 VAL A C 1
ATOM 2435 O O . VAL A 1 296 ? 27.687 23.650 10.266 1.00 33.75 296 VAL A O 1
#

Foldseek 3Di:
DDPVPPPPPPPDDPPDDDDDDDDPDDDDDDDDDPDPPDDDDDDDDDDDDDDDPPPPPPDDDDDDDDDDDDDDDDDDDDPPDDDPVRVVVVVLLVVLLVLLVCQLVDDDDDRDVVLLVLLVDPCSPVSNVSSVLLSGDLQSLLNSLLSNLVSHDLVVLLVCLQPRLQVNQVVCCVVPVDGDPSNVVSLVSSCVSVVSCCNNHVLVVVLVVLVVVLVVLLVCQPPPDQDDPVSLVVLQVSLQACLVSDDPVSLVSVLSSCVSNPDPPRSVSSNCSNPDPHDNVVVVVVCVVDPDDPDD

Secondary structure (DSSP, 8-state):
--GGG-----S-----------------------------------------TTS------------------------PPPPHHHHHHHHHHHHHHHHHHHHTT--SSPPPHHHHHHTT-TTHHHHHHHT-GGGS-HHHHHHHHHHHHHHS-HHHHHHHIIIIIHHHHHHHHHHHSS--HHHHHHHHHHHTSHHHHIIIIIHHHHHHHHHHHHHHHHGGGG--SPPPHHHHHHHHHHHHHHGGG--HHHHHHHHHHHHHS--TTTHHHHHHHHHSPPHHHHHHHHHHH---S---

InterPro domains:
  IPR007955 Bystin [PF05291] (49-207)
  IPR007955 Bystin [PTHR12821] (15-207)